Protein AF-A0A936UK04-F1 (afdb_monomer)

Sequence (200 aa):
MLVPEQINLYIAEHPEWQRKVLVRLRQLVHATCDNVQENWRNGVPSFDQDGMAVVSFATSKTSVSLCFPKGDQLKPGKLEFEPASGARCVRVAKFREKDKLPESAVKDLLKKALVCNSKANDEETKKKIHEPVELEAVLRKDPMAWANWESFSKETRVEYLEWVNDGRKVETRKHRIAKALELIREGITREEEPKRLRDA

Secondary structure (DSSP, 8-state):
--HHHHHHHHHHTS-HHHHHHHHHHHHHHHTT-TTPEEEEETTEEEEEETTEEEEEEEE-SS-EEEEETTGGGSPP-SS--EEETTEEEEEEEEE-TTS---HHHHHHHHHHHHHHHHHHHHHHHHHHHS--HHHHHHHTT-HHHHHHHHHS-HHHHHHHHHHHHT--SHHHHHHHHHHHHHHHHHT--TTTS-GGGS--

Mean predicted aligned error: 13.87 Å

Foldseek 3Di:
DDLVVVLVVVLVPDDPLSSVVSVVLVVLLCVQAVAWDWDADPNWIFIADPNHTLWTWDDDPFKIKIKGLQVVPFDDFPFDWDADDPRRRITIGIDGSPDDDPSVRSSVSSVSSVVVVVVVVVVVVVVLQDDPPVLVVVCVVPPLLVVLLVVDDPVQVSVLSNQLSVPPDPVSNVVSSVVSSVCSSVSHTPVNPPPVPPPD

Nearest PDB structures (foldseek):
  2oc6-assembly2_B  TM=7.546E-01  e=3.798E-03  Bacillus subtilis
  2kl4-assembly1_A  TM=7.181E-01  e=7.155E-03  Halalkalibacterium halodurans
  2i8d-assembly1_B  TM=5.001E-01  e=1.799E-01  Lacticaseibacillus casei
  4peo-assembly1_B  TM=3.116E-01  e=8.513E-01  Staphylococcus aureus subsp. aureus Mu50

Solvent-accessible surface area (backbone atoms only — not comparable to full-atom values): 11398 Å² total; per-residue (Å²): 132,56,54,72,57,53,47,50,50,60,40,66,76,44,59,70,66,56,28,57,50,52,54,49,50,51,52,50,48,62,76,68,37,95,70,60,41,76,39,78,52,97,94,29,50,28,35,25,44,95,90,39,70,47,40,30,47,48,77,56,100,70,34,44,30,45,35,23,63,65,29,70,78,50,76,89,60,92,51,74,61,44,71,37,92,96,34,84,44,23,22,31,33,74,41,43,87,89,54,79,80,59,61,70,40,52,48,50,49,51,54,50,39,49,53,52,50,51,52,49,49,51,49,48,50,45,55,64,70,51,73,59,64,68,52,54,59,53,31,70,73,34,71,61,23,32,54,37,54,73,67,49,52,73,66,61,53,49,52,54,50,51,60,35,57,67,37,91,44,74,68,54,24,54,53,40,42,56,52,48,48,54,36,31,47,72,64,54,51,83,85,72,53,61,75,83,67,77,84,113

Radius of gyration: 23.88 Å; Cα contacts (8 Å, |Δi|>4): 231; chains: 1; bounding box: 56×31×66 Å

Structure (mmCIF, N/CA/C/O backbone):
data_AF-A0A936UK04-F1
#
_entry.id   AF-A0A936UK04-F1
#
loop_
_atom_site.group_PDB
_atom_site.id
_atom_site.type_symbol
_atom_site.label_atom_id
_atom_site.label_alt_id
_atom_site.label_comp_id
_atom_site.label_asym_id
_atom_site.label_entity_id
_atom_site.label_seq_id
_atom_site.pdbx_PDB_ins_code
_atom_site.Cartn_x
_atom_site.Cartn_y
_atom_site.Cartn_z
_atom_site.occupancy
_atom_site.B_iso_or_equiv
_atom_site.auth_seq_id
_atom_site.auth_comp_id
_atom_site.auth_asym_id
_atom_site.auth_atom_id
_atom_site.pdbx_PDB_model_num
ATOM 1 N N . MET A 1 1 ? 13.760 -0.783 18.168 1.00 66.00 1 MET A N 1
ATOM 2 C CA . MET A 1 1 ? 12.374 -1.166 18.494 1.00 66.00 1 MET A CA 1
ATOM 3 C C . MET A 1 1 ? 11.788 -1.799 17.253 1.00 66.00 1 MET A C 1
ATOM 5 O O . MET A 1 1 ? 11.922 -1.209 16.186 1.00 66.00 1 MET A O 1
ATOM 9 N N . LEU A 1 2 ? 11.247 -3.008 17.359 1.00 87.38 2 LEU A N 1
ATOM 10 C CA . LEU A 1 2 ? 10.621 -3.666 16.216 1.00 87.38 2 LEU A CA 1
ATOM 11 C C . LEU A 1 2 ? 9.293 -2.966 15.897 1.00 87.38 2 LEU A C 1
ATOM 13 O O . LEU A 1 2 ? 8.600 -2.505 16.803 1.00 87.38 2 LEU A O 1
ATOM 17 N N . VAL A 1 3 ? 8.910 -2.901 14.620 1.00 90.12 3 VAL A N 1
ATOM 18 C CA . VAL A 1 3 ? 7.648 -2.253 14.216 1.00 90.12 3 VAL A CA 1
ATOM 19 C C . VAL A 1 3 ? 6.426 -2.834 14.950 1.00 90.12 3 VAL A C 1
ATOM 21 O O . VAL A 1 3 ? 5.624 -2.047 15.454 1.00 90.12 3 VAL A O 1
ATOM 24 N N . PRO A 1 4 ? 6.285 -4.165 15.119 1.00 88.81 4 PRO A N 1
ATOM 25 C CA . PRO A 1 4 ? 5.176 -4.727 15.886 1.00 88.81 4 PRO A CA 1
ATOM 26 C C . PRO A 1 4 ? 5.121 -4.239 17.341 1.00 88.81 4 PRO A C 1
ATOM 28 O O . PRO A 1 4 ? 4.027 -4.031 17.868 1.00 88.81 4 PRO A O 1
ATOM 31 N N . GLU A 1 5 ? 6.278 -4.027 17.983 1.00 90.25 5 GLU A N 1
ATOM 32 C CA . GLU A 1 5 ? 6.373 -3.477 19.344 1.00 90.25 5 GLU A CA 1
ATOM 33 C C . GLU A 1 5 ? 5.972 -2.002 19.373 1.00 90.25 5 GLU A C 1
ATOM 35 O O . GLU A 1 5 ? 5.233 -1.578 20.258 1.00 90.25 5 GLU A O 1
ATOM 40 N N . GLN A 1 6 ? 6.392 -1.231 18.370 1.00 93.06 6 GLN A N 1
ATOM 41 C CA . GLN A 1 6 ? 6.019 0.173 18.232 1.00 93.06 6 GLN A CA 1
ATOM 42 C C . GLN A 1 6 ? 4.506 0.345 18.033 1.00 93.06 6 GLN A C 1
ATOM 44 O O . GLN A 1 6 ? 3.894 1.226 18.634 1.00 93.06 6 GLN A O 1
ATOM 49 N N . ILE A 1 7 ? 3.875 -0.536 17.252 1.00 92.06 7 ILE A N 1
ATOM 50 C CA . ILE A 1 7 ? 2.414 -0.570 17.101 1.00 92.06 7 ILE A CA 1
ATOM 51 C C . ILE A 1 7 ? 1.742 -0.952 18.425 1.00 92.06 7 ILE A C 1
ATOM 53 O O . ILE A 1 7 ? 0.719 -0.367 18.773 1.00 92.06 7 ILE A O 1
ATOM 57 N N . ASN A 1 8 ? 2.301 -1.900 19.185 1.00 93.00 8 ASN A N 1
ATOM 58 C CA . ASN A 1 8 ? 1.764 -2.262 20.501 1.00 93.00 8 ASN A CA 1
ATOM 59 C C . ASN A 1 8 ? 1.792 -1.079 21.475 1.00 93.00 8 ASN A C 1
ATOM 61 O O . ASN A 1 8 ? 0.794 -0.839 22.150 1.00 93.00 8 ASN A O 1
ATOM 65 N N . LEU A 1 9 ? 2.898 -0.330 21.518 1.00 93.12 9 LEU A N 1
ATOM 66 C CA . LEU A 1 9 ? 3.017 0.876 22.341 1.00 93.12 9 LEU A CA 1
ATOM 67 C C . LEU A 1 9 ? 2.021 1.949 21.898 1.00 93.12 9 LEU A C 1
ATOM 69 O O . LEU A 1 9 ? 1.253 2.431 22.722 1.00 93.12 9 LEU A O 1
ATOM 73 N N . TYR A 1 10 ? 1.937 2.217 20.593 1.00 92.62 10 TYR A N 1
ATOM 74 C CA . TYR A 1 10 ? 0.959 3.153 20.036 1.00 92.62 10 TYR A CA 1
ATOM 75 C C . TYR A 1 10 ? -0.478 2.797 20.421 1.00 92.62 10 TYR A C 1
ATOM 77 O O . TYR A 1 10 ? -1.270 3.668 20.764 1.00 92.62 10 TYR A O 1
ATOM 85 N N . ILE A 1 11 ? -0.832 1.510 20.377 1.00 93.19 11 ILE A N 1
ATOM 86 C CA . ILE A 1 11 ? -2.137 1.044 20.845 1.00 93.19 11 ILE A CA 1
ATOM 87 C C . ILE A 1 11 ? -2.252 1.276 22.353 1.00 93.19 11 ILE A C 1
ATOM 89 O O . ILE A 1 11 ? -3.272 1.782 22.796 1.00 93.19 11 ILE A O 1
ATOM 93 N N . ALA A 1 12 ? -1.246 0.930 23.154 1.00 93.31 12 ALA A N 1
ATOM 94 C CA . ALA A 1 12 ? -1.304 1.046 24.610 1.00 93.31 12 ALA A CA 1
ATOM 95 C C . ALA A 1 12 ? -1.497 2.489 25.114 1.00 93.31 12 ALA A C 1
ATOM 97 O O . ALA A 1 12 ? -2.143 2.666 26.147 1.00 93.31 12 ALA A O 1
ATOM 98 N N . GLU A 1 13 ? -0.999 3.487 24.380 1.00 93.06 13 GLU A N 1
ATOM 99 C CA . GLU A 1 13 ? -1.086 4.916 24.718 1.00 93.06 13 GLU A CA 1
ATOM 100 C C . GLU A 1 13 ? -2.483 5.536 24.517 1.00 93.06 13 GLU A C 1
ATOM 102 O O . GLU A 1 13 ? -2.741 6.638 25.003 1.00 93.06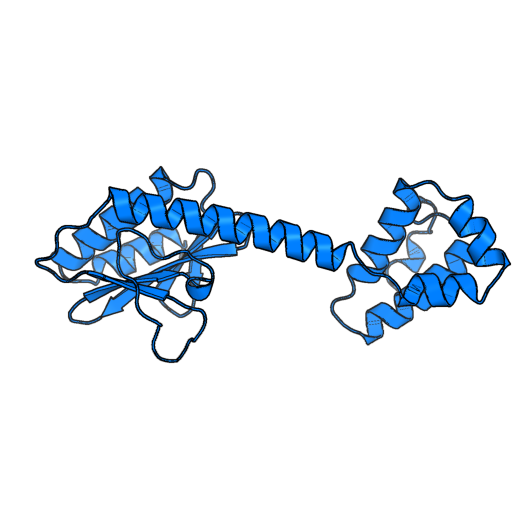 13 GLU A O 1
ATOM 107 N N . HIS A 1 14 ? -3.410 4.842 23.843 1.00 92.81 14 HIS A N 1
ATOM 108 C CA . HIS A 1 14 ? -4.752 5.369 23.561 1.00 92.81 14 HIS A CA 1
ATOM 109 C C . HIS A 1 14 ? -5.815 4.941 24.597 1.00 92.81 14 HIS A C 1
ATOM 111 O O . HIS A 1 14 ? -5.671 3.917 25.271 1.00 92.81 14 HIS A O 1
ATOM 117 N N . PRO A 1 15 ? -6.941 5.675 24.722 1.00 93.00 15 PRO A N 1
ATOM 118 C CA . PRO A 1 15 ? -8.076 5.289 25.565 1.00 93.00 15 PRO A CA 1
ATOM 119 C C . PRO A 1 15 ? -8.621 3.894 25.239 1.00 93.00 15 PRO A C 1
ATOM 121 O O . PRO A 1 15 ? -8.616 3.474 24.083 1.00 93.00 15 PRO A O 1
ATOM 124 N N . GLU A 1 16 ? -9.159 3.186 26.239 1.00 91.81 16 GLU A N 1
ATOM 125 C CA . GLU A 1 16 ? -9.601 1.784 26.119 1.00 91.81 16 GLU A CA 1
ATOM 126 C C . GLU A 1 16 ? -10.464 1.495 24.882 1.00 91.81 16 GLU A C 1
ATOM 128 O O . GLU A 1 16 ? -10.228 0.501 24.191 1.00 91.81 16 GLU A O 1
ATOM 133 N N . TRP A 1 17 ? -11.425 2.363 24.563 1.00 92.38 17 TRP A N 1
ATOM 134 C CA . TRP A 1 17 ? -12.283 2.173 23.396 1.00 92.38 17 TRP A CA 1
ATOM 135 C C . TRP A 1 17 ? -11.493 2.222 22.076 1.00 92.38 17 TRP A C 1
ATOM 137 O O . TRP A 1 17 ? -11.711 1.382 21.203 1.00 92.38 17 TRP A O 1
ATOM 147 N N . GLN A 1 18 ? -10.521 3.134 21.947 1.00 92.50 18 GLN A N 1
ATOM 148 C CA . GLN A 1 18 ? -9.654 3.231 20.768 1.00 92.50 18 GLN A CA 1
ATOM 149 C C . GLN A 1 18 ? -8.736 2.020 20.671 1.00 92.50 18 GLN A C 1
ATOM 151 O O . GLN A 1 18 ? -8.566 1.476 19.582 1.00 92.50 18 GLN A O 1
ATOM 156 N N . ARG A 1 19 ? -8.203 1.544 21.805 1.00 93.69 19 ARG A N 1
ATOM 157 C CA . ARG A 1 19 ? -7.373 0.330 21.848 1.00 93.69 19 ARG A CA 1
ATOM 158 C C . ARG A 1 19 ? -8.130 -0.870 21.309 1.00 93.69 19 ARG A C 1
ATOM 160 O O . ARG A 1 19 ? -7.624 -1.555 20.426 1.00 93.69 19 ARG A O 1
ATOM 167 N N . LYS A 1 20 ? -9.363 -1.089 21.781 1.00 92.38 20 LYS A N 1
ATOM 168 C CA . LYS A 1 20 ? -10.224 -2.187 21.311 1.00 92.38 20 LYS A CA 1
ATOM 169 C C . LYS A 1 20 ? -10.444 -2.120 19.798 1.00 92.38 20 LYS A C 1
ATOM 171 O O . LYS A 1 20 ? -10.305 -3.138 19.121 1.00 92.38 20 LYS A O 1
ATOM 176 N N . VAL A 1 21 ? -10.721 -0.930 19.259 1.00 92.75 21 VAL A N 1
ATOM 177 C CA . VAL A 1 21 ? -10.903 -0.734 17.812 1.00 92.75 21 VAL A CA 1
ATOM 178 C C . VAL A 1 21 ? -9.599 -0.980 17.046 1.00 92.75 21 VAL A C 1
ATOM 180 O O . VAL A 1 21 ? -9.611 -1.742 16.086 1.00 92.75 21 VAL A O 1
ATOM 183 N N . LEU A 1 22 ? -8.468 -0.411 17.472 1.00 93.19 22 LEU A N 1
ATOM 184 C CA . LEU A 1 22 ? -7.169 -0.576 16.803 1.00 93.19 22 LEU A CA 1
ATOM 185 C C . LEU A 1 22 ? -6.693 -2.032 16.790 1.00 93.19 22 LEU A C 1
ATOM 187 O O . LEU A 1 22 ? -6.250 -2.521 15.751 1.00 93.19 22 LEU A O 1
ATOM 191 N N . VAL A 1 23 ? -6.824 -2.744 17.915 1.00 94.00 23 VAL A N 1
ATOM 192 C CA . VAL A 1 23 ? -6.519 -4.181 17.996 1.00 94.00 23 VAL A CA 1
ATOM 193 C C . VAL A 1 23 ? -7.394 -4.951 17.016 1.00 94.00 23 VAL A C 1
ATOM 195 O O . VAL A 1 23 ? -6.892 -5.795 16.271 1.00 94.00 23 VAL A O 1
ATOM 198 N N . ARG A 1 24 ? -8.694 -4.638 16.964 1.00 92.88 24 ARG A N 1
ATOM 199 C CA . ARG A 1 24 ? -9.611 -5.329 16.062 1.00 92.88 24 ARG A CA 1
ATOM 200 C C . ARG A 1 24 ? -9.308 -5.042 14.595 1.00 92.88 24 ARG A C 1
ATOM 202 O O . ARG A 1 24 ? -9.311 -5.963 13.787 1.00 92.88 24 ARG A O 1
ATOM 209 N N . LEU A 1 25 ? -8.988 -3.797 14.256 1.00 92.19 25 LEU A N 1
ATOM 210 C CA . LEU A 1 25 ? -8.564 -3.404 12.914 1.00 92.19 25 LEU A CA 1
ATOM 211 C C . LEU A 1 25 ? -7.282 -4.125 12.496 1.00 92.19 25 LEU A C 1
ATOM 213 O O . LEU A 1 25 ? -7.231 -4.674 11.400 1.00 92.19 25 LEU A O 1
ATOM 217 N N . ARG A 1 26 ? -6.283 -4.199 13.381 1.00 93.69 26 ARG A N 1
ATOM 218 C CA . ARG A 1 26 ? -5.043 -4.945 13.131 1.00 93.69 26 ARG A CA 1
ATOM 219 C C . ARG A 1 26 ? -5.3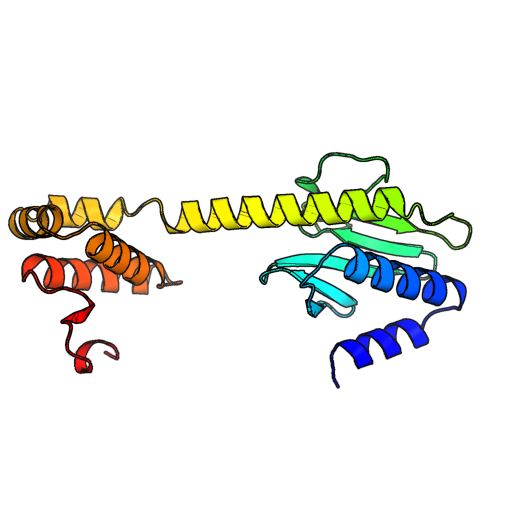26 -6.420 12.848 1.00 93.69 26 ARG A C 1
ATOM 221 O O . ARG A 1 26 ? -4.849 -6.948 11.850 1.00 93.69 26 ARG A O 1
ATOM 228 N N . GLN A 1 27 ? -6.160 -7.067 13.665 1.00 92.56 27 GLN A N 1
ATOM 229 C CA . GLN A 1 27 ? -6.592 -8.450 13.425 1.00 92.56 27 GLN A CA 1
ATOM 230 C C . GLN A 1 27 ? -7.308 -8.610 12.079 1.00 92.56 27 GLN A C 1
ATOM 232 O O . GLN A 1 27 ? -7.070 -9.584 11.375 1.00 92.56 27 GLN A O 1
ATOM 237 N N . LEU A 1 28 ? -8.175 -7.664 11.704 1.00 92.44 28 LEU A N 1
ATOM 238 C CA . LEU A 1 28 ? -8.878 -7.698 10.421 1.00 92.44 28 LEU A CA 1
ATOM 239 C C . LEU A 1 28 ? -7.924 -7.578 9.232 1.00 92.44 28 LEU A C 1
ATOM 241 O O . LEU A 1 28 ? -8.147 -8.261 8.234 1.00 92.44 28 LEU A O 1
ATOM 245 N N . VAL A 1 29 ? -6.880 -6.752 9.338 1.00 92.19 29 VAL A N 1
ATOM 246 C CA . VAL A 1 29 ? -5.849 -6.620 8.300 1.00 92.19 29 VAL A CA 1
ATOM 247 C C . VAL A 1 29 ? -5.109 -7.943 8.116 1.00 92.19 29 VAL A C 1
ATOM 249 O O . VAL A 1 29 ? -5.129 -8.485 7.015 1.00 92.19 29 VAL A O 1
ATOM 252 N N . HIS A 1 30 ? -4.569 -8.522 9.192 1.00 91.00 30 HIS A N 1
ATOM 253 C CA . HIS A 1 30 ? -3.886 -9.825 9.144 1.00 91.00 30 HIS A CA 1
ATOM 254 C C . HIS A 1 30 ? -4.795 -10.974 8.692 1.00 91.00 30 HIS A C 1
ATOM 256 O O . HIS A 1 30 ? -4.348 -11.889 8.018 1.00 91.00 30 HIS A O 1
ATOM 262 N N . ALA A 1 31 ? -6.090 -10.927 9.015 1.00 90.44 31 ALA A N 1
ATOM 263 C CA . ALA A 1 31 ? -7.052 -11.943 8.583 1.00 90.44 31 ALA A CA 1
ATOM 264 C C . ALA A 1 31 ? -7.524 -11.781 7.125 1.00 90.44 31 ALA A C 1
ATOM 266 O O . ALA A 1 31 ? -8.262 -12.633 6.631 1.00 90.44 31 ALA A O 1
ATOM 267 N N . THR A 1 32 ? -7.206 -10.662 6.471 1.00 89.19 32 THR A N 1
ATOM 268 C CA . THR A 1 32 ? -7.650 -10.366 5.096 1.00 89.19 32 THR A CA 1
ATOM 269 C C . THR A 1 32 ? -6.494 -10.356 4.103 1.00 89.19 32 THR A C 1
ATOM 271 O O . THR A 1 32 ? -6.722 -10.620 2.925 1.00 89.19 32 THR A O 1
ATOM 274 N N . CYS A 1 33 ? -5.289 -10.039 4.569 1.00 85.69 33 CYS A N 1
ATOM 275 C CA . CYS A 1 33 ? -4.086 -9.906 3.764 1.00 85.69 33 CYS A CA 1
ATOM 276 C C . CYS A 1 33 ? -3.081 -10.990 4.184 1.00 85.69 33 CYS A C 1
ATOM 278 O O . CYS A 1 33 ? -2.507 -10.897 5.267 1.00 85.69 33 CYS A O 1
ATOM 280 N N . ASP A 1 34 ? -2.854 -11.998 3.337 1.00 79.69 34 ASP A N 1
ATOM 281 C CA . ASP A 1 34 ? -2.044 -13.179 3.686 1.00 79.69 34 ASP A CA 1
ATOM 282 C C . ASP A 1 34 ? -0.547 -12.880 3.901 1.00 79.69 34 ASP A C 1
ATOM 284 O O . ASP A 1 34 ? 0.125 -13.598 4.636 1.00 79.69 34 ASP A O 1
ATOM 288 N N . ASN A 1 35 ? -0.011 -11.821 3.282 1.00 83.25 35 ASN A N 1
ATOM 289 C CA . ASN A 1 35 ? 1.414 -11.463 3.352 1.00 83.25 35 ASN A CA 1
ATOM 290 C C . ASN A 1 35 ? 1.626 -9.983 3.703 1.00 83.25 35 ASN A C 1
ATOM 292 O O . ASN A 1 35 ? 2.419 -9.271 3.083 1.00 83.25 35 ASN A O 1
ATOM 296 N N . VAL A 1 36 ? 0.843 -9.486 4.659 1.00 89.62 36 VAL A N 1
ATOM 297 C CA . VAL A 1 36 ? 0.928 -8.090 5.083 1.00 89.62 36 VAL A CA 1
ATOM 298 C C . VAL A 1 36 ? 2.132 -7.852 5.988 1.00 89.62 36 VAL A C 1
ATOM 300 O O . VAL A 1 36 ? 2.349 -8.540 6.983 1.00 89.62 36 VAL A O 1
ATOM 303 N N . GLN A 1 37 ? 2.905 -6.828 5.654 1.00 89.69 37 GLN A N 1
ATOM 304 C CA . GLN A 1 37 ? 4.023 -6.346 6.444 1.00 89.69 37 GLN A CA 1
ATOM 305 C C . GLN A 1 37 ? 3.589 -5.136 7.260 1.00 89.69 37 GLN A C 1
ATOM 307 O O . GLN A 1 37 ? 3.055 -4.155 6.738 1.00 89.69 37 GLN A O 1
ATOM 312 N N . GLU A 1 38 ? 3.838 -5.197 8.561 1.00 92.81 38 GLU A N 1
ATOM 313 C CA . GLU A 1 38 ? 3.627 -4.061 9.445 1.00 92.81 38 GLU A CA 1
ATOM 314 C C . GLU A 1 38 ? 4.777 -3.070 9.291 1.00 92.81 38 GLU A C 1
ATOM 316 O O . GLU A 1 38 ? 5.951 -3.431 9.367 1.00 92.81 38 GLU A O 1
ATOM 321 N N . ASN A 1 39 ? 4.432 -1.806 9.092 1.00 92.81 39 ASN A N 1
ATOM 322 C CA . ASN A 1 39 ? 5.364 -0.716 8.871 1.00 92.81 39 ASN A CA 1
ATOM 323 C C . ASN A 1 39 ? 4.979 0.504 9.725 1.00 92.81 39 ASN A C 1
ATOM 325 O O . ASN A 1 39 ? 3.892 0.585 10.302 1.00 92.81 39 ASN A O 1
ATOM 329 N N . TRP A 1 40 ? 5.877 1.478 9.800 1.00 90.81 40 TRP A N 1
ATOM 330 C CA . TRP A 1 40 ? 5.656 2.734 10.498 1.00 90.81 40 TRP A CA 1
ATOM 331 C C . TRP A 1 40 ? 5.929 3.901 9.557 1.00 90.81 40 TRP A C 1
ATOM 333 O O . TRP A 1 40 ? 7.050 4.082 9.086 1.00 90.81 40 TRP A O 1
ATOM 343 N N . ARG A 1 41 ? 4.906 4.707 9.261 1.00 84.62 41 ARG A N 1
ATOM 344 C CA . ARG A 1 41 ? 5.031 5.843 8.337 1.00 84.62 41 ARG A CA 1
ATOM 345 C C . ARG A 1 41 ? 4.357 7.069 8.923 1.00 84.62 41 ARG A C 1
ATOM 347 O O . ARG A 1 41 ? 3.245 6.983 9.425 1.00 84.62 41 ARG A O 1
ATOM 354 N N . ASN A 1 42 ? 5.025 8.219 8.832 1.00 83.19 42 ASN A N 1
ATOM 355 C CA . ASN A 1 42 ? 4.482 9.517 9.252 1.00 83.19 42 ASN A CA 1
ATOM 356 C C . ASN A 1 42 ? 3.917 9.522 10.686 1.00 83.19 42 ASN A C 1
ATOM 358 O O . ASN A 1 42 ? 2.892 10.144 10.953 1.00 83.19 42 ASN A O 1
ATOM 362 N N . GLY A 1 43 ? 4.575 8.807 11.604 1.00 85.44 43 GLY A N 1
ATOM 363 C CA . GLY A 1 43 ? 4.172 8.758 13.012 1.00 85.44 43 GLY A CA 1
ATOM 364 C C . GLY A 1 43 ? 2.992 7.834 13.314 1.00 85.44 43 GLY A C 1
ATOM 365 O O . GLY A 1 43 ? 2.467 7.898 14.422 1.00 85.44 43 GLY A O 1
ATOM 366 N N . VAL A 1 44 ? 2.571 6.993 12.365 1.00 90.31 44 VAL A N 1
ATOM 367 C CA . VAL A 1 44 ? 1.444 6.083 12.561 1.00 90.31 44 VAL A CA 1
ATOM 368 C C . VAL A 1 44 ? 1.687 4.670 12.003 1.00 90.31 44 VAL A C 1
ATOM 370 O O . VAL A 1 44 ? 2.520 4.497 11.102 1.00 90.31 44 VAL A O 1
ATOM 373 N N . PRO 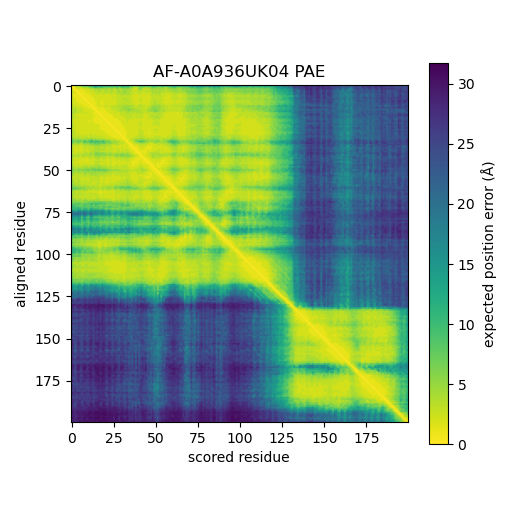A 1 45 ? 0.950 3.648 12.491 1.00 93.44 45 PRO A N 1
ATOM 374 C CA . PRO A 1 45 ? 0.978 2.305 11.917 1.00 93.44 45 PRO A CA 1
ATOM 375 C C . PRO A 1 45 ? 0.551 2.296 10.443 1.00 93.44 45 PRO A C 1
ATOM 377 O O . PRO A 1 45 ? -0.502 2.830 10.085 1.00 93.44 45 PRO A O 1
ATOM 380 N N . SER A 1 46 ? 1.338 1.635 9.598 1.00 92.81 46 SER A N 1
ATOM 381 C CA . SER A 1 46 ? 1.037 1.374 8.188 1.00 92.81 46 SER A CA 1
ATOM 382 C C . SER A 1 46 ? 1.147 -0.117 7.904 1.00 92.81 46 SER A C 1
ATOM 384 O O . SER A 1 46 ? 1.939 -0.813 8.526 1.00 92.81 46 SER A O 1
ATOM 386 N N . PHE A 1 47 ? 0.357 -0.608 6.962 1.00 93.31 47 PHE A N 1
ATOM 387 C CA . PHE A 1 47 ? 0.338 -2.005 6.561 1.00 93.31 47 PHE A CA 1
ATOM 388 C C . PHE A 1 47 ? 0.560 -2.078 5.063 1.00 93.31 47 PHE A C 1
ATOM 390 O O . PHE A 1 47 ? -0.230 -1.540 4.278 1.00 93.31 47 PHE A O 1
ATOM 397 N N . ASP A 1 48 ? 1.644 -2.737 4.688 1.00 89.50 48 ASP A N 1
ATOM 398 C CA . ASP A 1 48 ? 2.118 -2.806 3.321 1.00 89.50 48 ASP A CA 1
ATOM 399 C C . ASP A 1 48 ? 1.952 -4.240 2.806 1.00 89.50 48 ASP A C 1
ATOM 401 O O . ASP A 1 48 ? 2.136 -5.201 3.546 1.00 89.50 48 ASP A O 1
ATOM 405 N N . GLN A 1 49 ? 1.613 -4.402 1.533 1.00 85.62 49 GLN A N 1
ATOM 406 C CA . GLN A 1 49 ? 1.644 -5.694 0.856 1.00 85.62 49 GLN A CA 1
ATOM 407 C C . GLN A 1 49 ? 2.356 -5.512 -0.479 1.00 85.62 49 GLN A C 1
ATOM 409 O O . GLN A 1 49 ? 2.082 -4.545 -1.194 1.00 85.62 49 GLN A O 1
ATOM 414 N N . ASP A 1 50 ? 3.311 -6.394 -0.778 1.00 81.12 50 ASP A N 1
ATOM 415 C CA . ASP A 1 50 ? 4.118 -6.338 -2.004 1.00 81.12 50 ASP A CA 1
ATOM 416 C C . ASP A 1 50 ? 4.814 -4.970 -2.196 1.00 81.12 50 ASP A C 1
ATOM 418 O O . ASP A 1 50 ? 4.890 -4.419 -3.293 1.00 81.12 50 ASP A O 1
ATOM 422 N N . GLY A 1 51 ? 5.274 -4.365 -1.092 1.00 79.69 51 GLY A N 1
ATOM 423 C CA . GLY A 1 51 ? 5.933 -3.052 -1.078 1.00 79.69 51 GLY A CA 1
ATOM 424 C C . GLY A 1 51 ? 4.996 -1.841 -1.219 1.00 79.69 51 GLY A C 1
ATOM 425 O O . GLY A 1 51 ? 5.458 -0.699 -1.148 1.00 79.69 51 GLY A O 1
ATOM 426 N N . MET A 1 52 ? 3.684 -2.052 -1.373 1.00 82.69 52 MET A N 1
ATOM 427 C CA . MET A 1 52 ? 2.685 -0.985 -1.469 1.00 82.69 52 MET A CA 1
ATOM 428 C C . MET A 1 52 ? 1.878 -0.831 -0.181 1.00 82.69 52 MET A C 1
ATOM 430 O O . MET A 1 52 ? 1.348 -1.80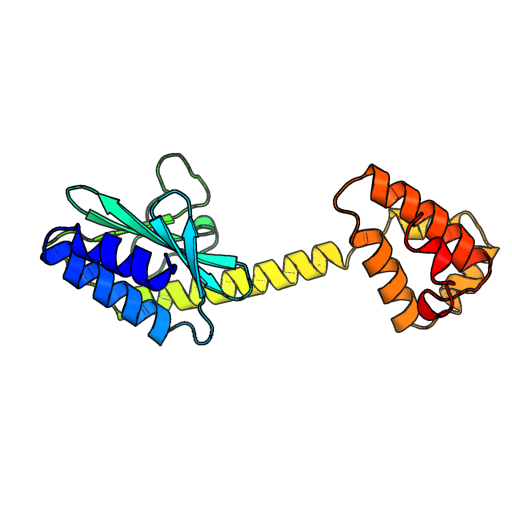2 0.349 1.00 82.69 52 MET A O 1
ATOM 434 N N . ALA A 1 53 ? 1.702 0.410 0.281 1.00 86.69 53 ALA A N 1
ATOM 435 C CA . ALA A 1 53 ? 0.852 0.703 1.432 1.00 86.69 53 ALA A CA 1
ATOM 436 C C . ALA A 1 53 ? -0.625 0.417 1.103 1.00 86.69 53 ALA A C 1
ATOM 438 O O . ALA A 1 53 ? -1.208 1.024 0.198 1.00 86.69 53 ALA A O 1
ATOM 439 N N . VAL A 1 54 ? -1.223 -0.517 1.841 1.00 89.81 54 VAL A N 1
ATOM 440 C CA . VAL A 1 54 ? -2.627 -0.928 1.700 1.00 89.81 54 VAL A CA 1
ATOM 441 C C . VAL A 1 54 ? -3.511 -0.044 2.567 1.00 89.81 54 VAL A C 1
ATOM 443 O O . VAL A 1 54 ? -4.505 0.507 2.094 1.00 89.81 54 VAL A O 1
ATOM 446 N N . VAL A 1 55 ? -3.135 0.109 3.837 1.00 91.75 55 VAL A N 1
ATOM 447 C CA . VAL A 1 55 ? -3.894 0.882 4.819 1.00 91.75 55 VAL A CA 1
ATOM 448 C C . VAL A 1 55 ? -2.969 1.432 5.900 1.00 91.75 55 VAL A C 1
ATOM 450 O O . VAL A 1 55 ? -1.984 0.799 6.271 1.00 91.75 55 VAL A O 1
ATOM 453 N N . SER A 1 56 ? -3.299 2.601 6.435 1.00 92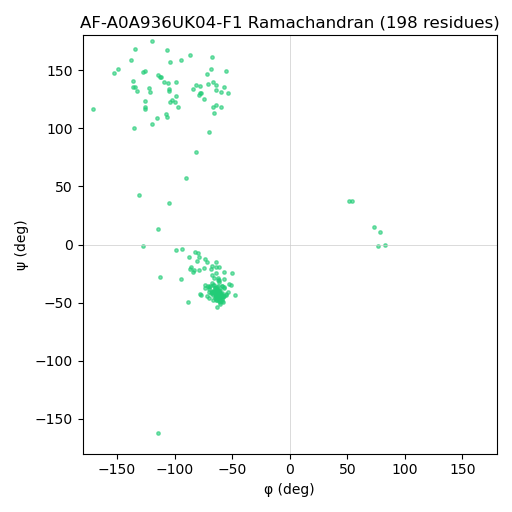.31 56 SER A N 1
ATOM 454 C CA . SER A 1 56 ? -2.642 3.173 7.612 1.00 92.31 56 SER A CA 1
ATOM 455 C C . SER A 1 56 ? -3.684 3.543 8.657 1.00 92.31 56 SER A C 1
ATOM 457 O O . SER A 1 56 ? -4.818 3.889 8.320 1.00 92.31 56 SER A O 1
ATOM 459 N N . PHE A 1 57 ? -3.325 3.456 9.932 1.00 93.38 57 PHE A N 1
ATOM 460 C CA . PHE A 1 57 ? -4.222 3.812 11.030 1.00 93.38 57 PHE A CA 1
ATOM 461 C C . PHE A 1 57 ? -3.883 5.212 11.507 1.00 93.38 57 PHE A C 1
ATOM 463 O O . PHE A 1 57 ? -2.720 5.553 11.609 1.00 93.38 57 PHE A O 1
ATOM 470 N N . ALA A 1 58 ? -4.874 6.033 11.818 1.00 91.31 58 ALA A N 1
ATOM 471 C CA . ALA A 1 58 ? -4.648 7.318 12.464 1.00 91.31 58 ALA A CA 1
ATOM 472 C C . ALA A 1 58 ? -5.674 7.501 13.575 1.00 91.31 58 ALA A C 1
ATOM 474 O O . ALA A 1 58 ? -6.838 7.151 13.411 1.00 91.31 58 ALA A O 1
ATOM 475 N N . THR A 1 59 ? -5.271 8.063 14.706 1.00 91.19 59 THR A N 1
ATOM 476 C CA . THR A 1 59 ? -6.190 8.388 15.797 1.00 91.19 59 THR A CA 1
ATOM 477 C C . THR A 1 59 ? -6.275 9.891 15.988 1.00 91.19 59 THR A C 1
ATOM 479 O O . THR A 1 59 ? -5.323 10.637 15.772 1.00 91.19 59 THR A O 1
ATOM 482 N N . SER A 1 60 ? -7.460 10.345 16.372 1.00 87.81 60 SER A N 1
ATOM 483 C CA . SER A 1 60 ? -7.706 11.680 16.896 1.00 87.81 60 SER A CA 1
ATOM 484 C C . SER A 1 60 ? -8.265 11.552 18.312 1.00 87.81 60 SER A C 1
ATOM 486 O O . SER A 1 60 ? -8.587 10.453 18.768 1.00 87.81 60 SER A O 1
ATOM 488 N N . LYS A 1 61 ? -8.458 12.675 19.010 1.00 86.06 61 LYS A N 1
ATOM 489 C CA . LYS A 1 61 ? -9.068 12.675 20.351 1.00 86.06 61 LYS A CA 1
ATOM 490 C C . LYS A 1 61 ? -10.468 12.041 20.383 1.00 86.06 61 LYS A C 1
ATOM 492 O O . LYS A 1 61 ? -10.904 11.600 21.438 1.00 86.06 61 LYS A O 1
ATOM 497 N N . THR A 1 62 ? -11.175 12.006 19.251 1.00 89.06 62 THR A N 1
ATOM 498 C CA . THR A 1 62 ? -12.583 11.579 19.175 1.00 89.06 62 THR A CA 1
ATOM 499 C C . THR A 1 62 ? -12.853 10.499 18.127 1.00 89.06 62 THR A C 1
ATOM 501 O O . THR A 1 62 ? -13.992 10.050 18.001 1.00 89.06 62 THR A O 1
ATOM 504 N N . SER A 1 63 ? -11.841 10.057 17.372 1.00 89.50 63 SER A N 1
ATOM 505 C CA . SER A 1 63 ? -12.028 9.084 16.293 1.00 89.50 63 SER A CA 1
ATOM 506 C C . SER A 1 63 ? -10.816 8.187 16.064 1.00 89.50 63 SER A C 1
ATOM 508 O O . SER A 1 63 ? -9.674 8.612 16.223 1.00 89.50 63 SER A O 1
ATOM 510 N N . VAL A 1 64 ? -11.072 6.972 15.590 1.00 92.00 64 VAL A N 1
ATOM 511 C CA . VAL A 1 64 ? -10.083 6.096 14.954 1.00 92.00 64 VAL A CA 1
ATOM 512 C C . VAL A 1 64 ? -10.344 6.109 13.454 1.00 92.00 64 VAL A C 1
ATOM 514 O O . VAL A 1 64 ? -11.480 5.961 13.019 1.00 92.00 64 VAL A O 1
ATOM 517 N N . SER A 1 65 ? -9.305 6.301 12.661 1.00 90.81 65 SER A N 1
ATOM 518 C CA . SER A 1 65 ? -9.378 6.524 11.224 1.00 90.81 65 SER A CA 1
ATOM 519 C C . SER A 1 65 ? -8.581 5.456 10.478 1.00 90.81 65 SER A C 1
ATOM 521 O O . SER A 1 65 ? -7.420 5.209 10.799 1.00 90.81 65 SER A O 1
ATOM 523 N N . LEU A 1 66 ? -9.187 4.852 9.459 1.00 90.94 66 LEU A N 1
ATOM 524 C CA . LEU A 1 66 ? -8.505 4.034 8.459 1.00 90.94 66 LEU A CA 1
ATOM 525 C C . LEU A 1 66 ? -8.216 4.883 7.232 1.00 90.94 66 LEU A C 1
ATOM 527 O O . LEU A 1 66 ? -9.146 5.350 6.578 1.00 90.94 66 LEU A O 1
ATOM 531 N N . CYS A 1 67 ? -6.944 5.052 6.909 1.00 89.75 67 CYS A N 1
ATOM 532 C CA . CYS A 1 67 ? -6.480 5.824 5.769 1.00 89.75 67 CYS A CA 1
ATOM 533 C C . CYS A 1 67 ? -6.070 4.882 4.635 1.00 89.75 67 CYS A C 1
ATOM 535 O O . CYS A 1 67 ? -5.197 4.035 4.812 1.00 89.75 67 CYS A O 1
ATOM 537 N N . PHE A 1 68 ? -6.660 5.069 3.459 1.00 89.88 68 PHE A N 1
ATOM 538 C CA . PHE A 1 68 ? -6.334 4.346 2.234 1.00 89.88 68 PHE A CA 1
ATOM 539 C C . PHE A 1 68 ? -5.569 5.285 1.295 1.00 89.88 68 PHE A C 1
ATOM 541 O O . PHE A 1 68 ? -6.182 6.219 0.767 1.00 89.88 68 PHE A O 1
ATOM 548 N N . PRO A 1 69 ? -4.256 5.076 1.073 1.00 84.75 69 PRO A N 1
ATOM 549 C CA . PRO A 1 69 ? -3.425 5.986 0.281 1.00 84.75 69 PRO A CA 1
ATOM 550 C C . PRO A 1 69 ? -3.920 6.221 -1.152 1.00 84.75 69 PRO A C 1
ATOM 552 O O . PRO A 1 69 ? -3.843 7.341 -1.648 1.00 84.75 69 PRO A O 1
ATOM 555 N N . LYS A 1 70 ? -4.460 5.175 -1.790 1.00 81.75 70 LYS A N 1
ATOM 556 C CA . LYS A 1 70 ? -5.092 5.211 -3.123 1.00 81.75 70 LYS A CA 1
ATOM 557 C C . LYS A 1 70 ? -6.616 5.142 -3.034 1.00 81.75 70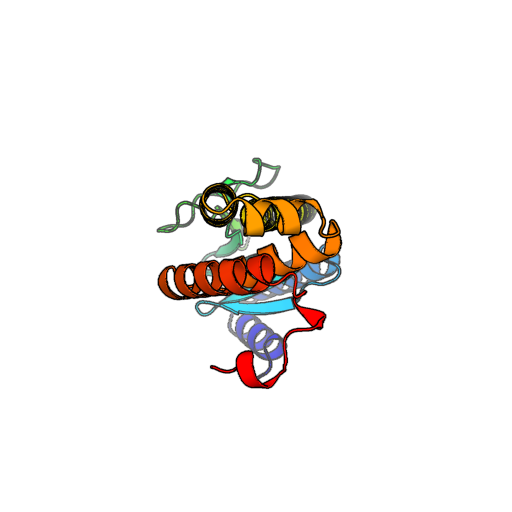 LYS A C 1
ATOM 559 O O . LYS A 1 70 ? -7.282 4.473 -3.820 1.00 81.75 70 LYS A O 1
ATOM 564 N N . GLY A 1 71 ? -7.172 5.770 -2.005 1.00 78.75 71 GLY A N 1
ATOM 565 C CA . GLY A 1 71 ? -8.594 5.717 -1.710 1.00 78.75 71 GLY A CA 1
ATOM 566 C C . GLY A 1 71 ? -9.473 6.304 -2.817 1.00 78.75 71 GLY A C 1
ATOM 567 O O . GLY A 1 71 ? -10.607 5.870 -2.981 1.00 78.75 71 GLY A O 1
ATOM 568 N N . ASP A 1 72 ? -8.973 7.272 -3.588 1.00 79.94 72 ASP A N 1
ATOM 569 C CA . ASP A 1 72 ? -9.683 7.864 -4.728 1.00 79.94 72 ASP A CA 1
ATOM 570 C C . ASP A 1 72 ? -9.959 6.865 -5.863 1.00 79.94 72 ASP A C 1
ATOM 572 O O . ASP A 1 72 ? -10.924 7.035 -6.605 1.00 79.94 72 ASP A O 1
ATOM 576 N N . GLN A 1 73 ? -9.151 5.807 -5.955 1.00 80.88 73 GLN A N 1
ATOM 577 C CA . GLN A 1 73 ? -9.307 4.722 -6.924 1.00 80.88 73 GLN A CA 1
ATOM 578 C C . GLN A 1 73 ? -10.233 3.608 -6.410 1.00 80.88 73 GLN A C 1
ATOM 580 O O . GLN A 1 73 ? -10.638 2.721 -7.169 1.00 80.88 73 GLN A O 1
ATOM 585 N N . LEU A 1 74 ? -10.594 3.636 -5.122 1.00 79.25 74 LEU A N 1
ATOM 586 C CA . LEU A 1 74 ? -11.515 2.670 -4.539 1.00 79.25 74 LEU A CA 1
ATOM 587 C C . LEU A 1 74 ? -12.948 3.034 -4.906 1.00 79.25 74 LEU A C 1
ATOM 589 O O . LEU A 1 74 ? -13.418 4.149 -4.686 1.00 79.25 74 LEU A O 1
ATOM 593 N N . LYS A 1 75 ? -13.682 2.050 -5.429 1.00 71.06 75 LYS A N 1
ATOM 594 C CA . LYS A 1 75 ? -15.118 2.212 -5.654 1.00 71.06 75 LYS A CA 1
ATOM 595 C C . LYS A 1 75 ? -15.830 2.397 -4.309 1.00 71.06 75 LYS A C 1
ATOM 597 O O . LYS A 1 75 ? -15.530 1.632 -3.382 1.00 71.06 75 LYS A O 1
ATOM 602 N N . PRO A 1 76 ? -16.791 3.335 -4.210 1.00 63.66 76 PRO A N 1
ATOM 603 C CA . PRO A 1 76 ? -17.587 3.504 -3.002 1.00 63.66 76 PRO A CA 1
ATOM 604 C C . PRO A 1 76 ? -18.228 2.166 -2.619 1.00 63.66 76 PRO A C 1
ATOM 606 O O . PRO A 1 76 ? -18.745 1.431 -3.465 1.00 63.66 76 PRO A O 1
ATOM 609 N N . GLY A 1 77 ? -18.076 1.801 -1.349 1.00 66.50 77 GLY A N 1
ATOM 610 C CA . GLY A 1 77 ? -18.558 0.546 -0.785 1.00 66.50 77 GLY A CA 1
ATOM 611 C C . GLY A 1 77 ? -19.646 0.783 0.253 1.00 66.50 77 GLY A C 1
ATOM 612 O O . GLY A 1 77 ? -20.222 1.860 0.340 1.00 66.50 77 GLY A O 1
ATOM 613 N N . LYS A 1 78 ? -19.899 -0.234 1.080 1.00 69.44 78 LYS A N 1
ATOM 614 C CA . LYS A 1 78 ? -20.830 -0.133 2.218 1.00 69.44 78 LYS A CA 1
ATOM 615 C C . LYS A 1 78 ? -20.290 0.713 3.375 1.00 69.44 78 LYS A C 1
ATOM 617 O O . LYS A 1 78 ? -21.048 1.053 4.273 1.00 69.44 78 LYS A O 1
ATOM 622 N N . LEU A 1 79 ? -18.986 0.987 3.380 1.00 75.44 79 LEU A N 1
ATOM 623 C CA . LEU A 1 79 ? -18.349 1.875 4.340 1.00 75.44 79 LEU A CA 1
ATOM 624 C C . LEU A 1 79 ? -18.063 3.203 3.649 1.00 75.44 79 LEU A C 1
ATOM 626 O O . LEU A 1 79 ? -17.374 3.231 2.627 1.00 75.44 79 LEU A O 1
ATOM 630 N N . GLU A 1 80 ? -18.596 4.278 4.218 1.00 73.88 80 GLU A N 1
ATOM 631 C CA . GLU A 1 80 ? -18.329 5.628 3.747 1.00 73.88 80 GLU A CA 1
ATOM 632 C C . GLU A 1 80 ? -16.895 6.032 4.086 1.00 73.88 80 GLU A C 1
ATOM 634 O O . GLU A 1 80 ? -16.381 5.761 5.175 1.00 73.88 80 GLU A O 1
ATOM 639 N N . PHE A 1 81 ? -16.242 6.678 3.130 1.00 80.25 81 PHE A N 1
ATOM 640 C CA . PHE A 1 81 ? -14.908 7.218 3.302 1.00 80.25 81 PHE A CA 1
ATOM 641 C C . PHE A 1 81 ? -14.849 8.621 2.701 1.00 80.25 81 PHE A C 1
ATOM 643 O O . PHE A 1 81 ? -15.345 8.876 1.605 1.00 80.25 81 PHE A O 1
ATOM 650 N N . GLU A 1 82 ? -14.241 9.543 3.433 1.00 81.38 82 GLU A N 1
ATOM 651 C CA . GLU A 1 82 ? -14.117 10.951 3.053 1.00 81.38 82 GLU A CA 1
ATOM 652 C C . GLU A 1 82 ? -12.690 11.256 2.565 1.00 81.38 82 GLU A C 1
ATOM 654 O O . GLU A 1 82 ? -11.754 10.524 2.896 1.00 81.38 82 GLU A O 1
ATOM 659 N N . PRO A 1 83 ? -12.473 12.307 1.757 1.00 79.81 83 PRO A N 1
ATOM 660 C CA . PRO A 1 83 ? -11.128 12.767 1.424 1.00 79.81 83 PRO A CA 1
ATOM 661 C C . PRO A 1 83 ? -10.336 13.112 2.688 1.00 79.81 83 PRO A C 1
ATOM 663 O O . PRO A 1 83 ? -10.846 13.798 3.573 1.00 79.81 83 PRO A O 1
ATOM 666 N N . ALA A 1 84 ? -9.077 12.680 2.771 1.00 79.56 84 ALA A N 1
ATOM 667 C CA . ALA A 1 84 ? -8.209 13.131 3.852 1.00 79.56 84 ALA A CA 1
ATOM 668 C C . ALA A 1 84 ? -7.917 14.632 3.709 1.00 79.56 84 ALA A C 1
ATOM 670 O O . ALA A 1 84 ? -7.640 15.127 2.612 1.00 79.56 84 ALA A O 1
ATOM 671 N N . SER A 1 85 ? -7.910 15.351 4.832 1.00 72.56 85 SER A N 1
ATOM 672 C CA . SER A 1 85 ? -7.518 16.762 4.857 1.00 72.56 85 SER A CA 1
ATOM 673 C C . SER A 1 85 ? -6.080 16.917 4.355 1.00 72.56 85 SER A C 1
ATOM 675 O O . SER A 1 85 ? -5.156 16.359 4.941 1.00 72.56 85 SER A O 1
ATOM 677 N N . GLY A 1 86 ? -5.891 17.658 3.261 1.00 65.25 86 GLY A N 1
ATOM 678 C CA . GLY A 1 86 ? -4.573 17.916 2.670 1.00 65.25 86 GLY A CA 1
ATOM 679 C C . GLY A 1 86 ? -4.024 16.818 1.748 1.00 65.25 86 GLY A C 1
ATOM 680 O O . GLY A 1 86 ? -2.949 17.007 1.187 1.00 65.25 86 GLY A O 1
ATOM 681 N N . ALA A 1 87 ? -4.740 15.707 1.529 1.00 70.31 87 ALA A N 1
ATOM 682 C CA . ALA A 1 87 ? -4.294 14.649 0.620 1.00 70.31 87 ALA A CA 1
ATOM 683 C C . ALA A 1 87 ? -5.433 14.159 -0.288 1.00 70.31 87 ALA A C 1
ATOM 685 O O . ALA A 1 87 ? -6.261 13.334 0.093 1.00 70.31 87 ALA A O 1
ATOM 686 N N . ARG A 1 88 ? -5.446 14.657 -1.534 1.00 61.41 88 ARG A N 1
ATOM 687 C CA . ARG A 1 88 ? -6.534 14.454 -2.512 1.00 61.41 88 ARG A CA 1
ATOM 688 C C . ARG A 1 88 ? -6.817 12.981 -2.837 1.00 61.41 88 ARG A C 1
ATOM 690 O O . ARG A 1 88 ? -7.981 12.626 -3.044 1.00 61.41 88 ARG A O 1
ATOM 697 N N . CYS A 1 89 ? -5.776 12.150 -2.873 1.00 71.94 89 CYS A N 1
ATOM 698 C CA . CYS A 1 89 ? -5.864 10.730 -3.235 1.00 71.94 89 CYS A CA 1
ATOM 699 C C . CYS A 1 89 ? -6.219 9.828 -2.044 1.00 71.94 89 CYS A C 1
ATOM 701 O O . CYS A 1 89 ? -6.706 8.713 -2.212 1.00 71.94 89 CYS A O 1
ATOM 703 N N . VAL A 1 90 ? -6.022 10.319 -0.819 1.00 80.19 90 VAL A N 1
ATOM 704 C CA . VAL A 1 90 ? -6.246 9.519 0.382 1.00 80.19 90 VAL A CA 1
ATOM 705 C C . VAL A 1 90 ? -7.724 9.574 0.751 1.00 80.19 90 VAL A C 1
ATOM 707 O O . VAL A 1 90 ? -8.341 10.646 0.767 1.00 80.19 90 VAL A O 1
ATOM 710 N N . ARG A 1 91 ? -8.303 8.414 1.059 1.00 85.12 91 ARG A N 1
ATOM 711 C CA . ARG A 1 91 ? -9.641 8.328 1.656 1.00 85.12 91 ARG A CA 1
ATOM 712 C C . ARG A 1 91 ? -9.564 7.802 3.073 1.00 85.12 91 ARG A C 1
ATOM 714 O O . ARG A 1 91 ? -8.732 6.951 3.370 1.00 85.12 91 ARG A O 1
ATOM 721 N N . VAL A 1 92 ? -10.427 8.325 3.931 1.00 87.31 92 VAL A N 1
ATOM 722 C CA . VAL A 1 92 ? -10.425 8.061 5.363 1.00 87.31 92 VAL A CA 1
ATOM 723 C C . VAL A 1 92 ? -11.795 7.569 5.793 1.00 87.31 92 VAL A C 1
ATOM 725 O O . VAL A 1 92 ? -12.785 8.265 5.596 1.00 87.31 92 VAL A O 1
ATOM 728 N N . ALA A 1 93 ? -11.851 6.393 6.410 1.00 88.19 93 ALA A N 1
ATOM 729 C CA . ALA A 1 93 ? -13.035 5.926 7.122 1.00 88.19 93 ALA A CA 1
ATOM 730 C C . ALA A 1 93 ? -12.840 6.169 8.622 1.00 88.19 93 ALA A C 1
ATOM 732 O O . ALA A 1 93 ? -11.857 5.697 9.193 1.00 88.19 93 ALA A O 1
ATOM 733 N N . LYS A 1 94 ? -13.746 6.922 9.254 1.00 89.56 94 LYS A N 1
ATOM 734 C CA . LYS A 1 94 ? -13.656 7.296 10.674 1.00 89.56 94 LYS A CA 1
ATOM 735 C C . LYS A 1 94 ? -14.655 6.503 11.511 1.00 89.56 94 LYS A C 1
ATOM 737 O O . LYS A 1 94 ? -15.812 6.370 11.132 1.00 89.56 94 LYS A O 1
ATOM 742 N N . PHE A 1 95 ? -14.214 6.063 12.682 1.00 89.38 95 PHE A N 1
ATOM 743 C CA . PHE A 1 95 ? -15.007 5.373 13.693 1.00 89.38 95 PHE A CA 1
ATOM 744 C C . PHE A 1 95 ? -14.951 6.148 15.004 1.00 89.38 95 PHE A C 1
ATOM 746 O O . PHE A 1 95 ? -13.874 6.567 15.438 1.00 89.38 95 PHE A O 1
ATOM 753 N N . ARG A 1 96 ? -16.098 6.333 15.648 1.00 89.38 96 ARG A N 1
ATOM 754 C CA . ARG A 1 96 ? -16.229 6.949 16.972 1.00 89.38 96 ARG A CA 1
ATOM 755 C C . ARG A 1 96 ? -16.549 5.885 18.019 1.00 89.38 96 ARG A C 1
ATOM 757 O O . ARG A 1 96 ? -16.926 4.767 17.693 1.00 89.38 96 ARG A O 1
ATOM 764 N N . GLU A 1 97 ? -16.434 6.251 19.290 1.00 86.44 97 GLU A N 1
ATOM 765 C CA . GLU A 1 97 ? -16.583 5.337 20.434 1.00 86.44 97 GLU A CA 1
ATOM 766 C C . GLU A 1 97 ? -17.884 4.516 20.444 1.00 86.44 97 GLU A C 1
ATOM 768 O O . GLU A 1 97 ? -17.881 3.363 20.866 1.00 86.44 97 GLU A O 1
ATOM 773 N N . LYS A 1 98 ? -18.992 5.086 19.961 1.00 83.88 98 LYS A N 1
ATOM 774 C CA . LYS A 1 98 ? -20.309 4.426 19.947 1.00 83.88 98 LYS A CA 1
ATOM 775 C C . LYS A 1 98 ? -20.620 3.700 18.636 1.00 83.88 98 LYS A C 1
ATOM 777 O O . LYS A 1 98 ? -21.670 3.065 18.535 1.00 83.88 98 LYS A O 1
ATOM 782 N N . ASP A 1 99 ? -19.743 3.796 17.641 1.00 83.50 99 ASP A N 1
ATOM 783 C CA . ASP A 1 99 ? -19.973 3.176 16.343 1.00 83.50 99 ASP A CA 1
ATOM 784 C C . ASP A 1 99 ? -19.684 1.676 16.415 1.00 83.50 99 ASP A C 1
ATOM 786 O O . ASP A 1 99 ? -18.669 1.229 16.955 1.00 83.50 99 ASP A O 1
ATOM 790 N N . LYS A 1 100 ? -20.565 0.870 15.819 1.00 82.62 100 LYS A N 1
ATOM 791 C CA . LYS A 1 100 ? -20.256 -0.542 15.581 1.00 82.62 100 LYS A CA 1
ATOM 792 C C . LYS A 1 100 ? -19.273 -0.631 14.425 1.00 82.62 100 LYS A C 1
ATOM 794 O O . LYS A 1 100 ? -19.573 -0.151 13.336 1.00 82.62 100 LYS A O 1
ATOM 799 N N . LEU A 1 101 ? -18.136 -1.289 14.645 1.00 86.06 101 LEU A N 1
ATOM 800 C CA . LEU A 1 101 ? -17.157 -1.545 13.593 1.00 86.06 101 LEU A CA 1
ATOM 801 C C . LEU A 1 101 ? -17.768 -2.495 12.540 1.00 86.06 101 LEU A C 1
ATOM 803 O O . LEU A 1 101 ? -18.021 -3.660 12.857 1.00 86.06 101 LEU A O 1
ATOM 807 N N . PRO A 1 102 ? -18.012 -2.051 11.293 1.00 86.69 102 PRO A N 1
ATOM 808 C CA . PRO A 1 102 ? -18.610 -2.886 10.261 1.00 86.69 102 PRO A CA 1
ATOM 809 C C . PRO A 1 102 ? -17.526 -3.765 9.631 1.00 86.69 102 PRO A C 1
ATOM 811 O O . PRO A 1 102 ? -17.003 -3.481 8.554 1.00 86.69 102 PRO A O 1
ATOM 814 N N . GLU A 1 103 ? -17.172 -4.848 10.322 1.00 88.69 103 GLU A N 1
ATOM 815 C CA . GLU A 1 103 ? -16.040 -5.713 9.967 1.00 88.69 103 GLU A CA 1
ATOM 816 C C . GLU A 1 103 ? -16.102 -6.216 8.520 1.00 88.69 103 GLU A C 1
ATOM 818 O O . GLU A 1 103 ? -15.093 -6.227 7.821 1.00 88.69 103 GLU A O 1
ATOM 823 N N . SER A 1 104 ? -17.293 -6.584 8.038 1.00 86.94 104 SER A N 1
ATOM 824 C CA . SER A 1 104 ? -17.493 -7.040 6.658 1.00 86.94 104 SER A CA 1
ATOM 825 C C . SER A 1 104 ? -17.178 -5.953 5.629 1.00 86.94 104 SER A C 1
ATOM 827 O O . SER A 1 104 ? -16.565 -6.244 4.603 1.00 86.94 104 SER A O 1
ATOM 829 N N . ALA A 1 105 ? -17.543 -4.702 5.913 1.00 86.44 105 ALA A N 1
ATOM 830 C CA . ALA A 1 105 ? -17.277 -3.573 5.031 1.00 86.44 105 ALA A CA 1
ATOM 831 C C . ALA A 1 105 ? -15.794 -3.169 5.056 1.00 86.44 105 ALA A C 1
ATOM 833 O O . ALA A 1 105 ? -15.236 -2.828 4.015 1.00 86.44 105 ALA A O 1
ATOM 834 N N . VAL A 1 106 ? -15.133 -3.279 6.215 1.00 88.06 106 VAL A N 1
ATOM 835 C CA . VAL A 1 106 ? -13.679 -3.076 6.334 1.00 88.06 106 VAL A CA 1
ATOM 836 C C . VAL A 1 106 ? -12.923 -4.132 5.525 1.00 88.06 106 VAL A C 1
ATOM 838 O O . VAL A 1 106 ? -12.055 -3.779 4.731 1.00 88.06 106 VAL A O 1
ATOM 841 N N . LYS A 1 107 ? -13.282 -5.418 5.653 1.00 89.56 107 LYS A N 1
ATOM 842 C CA . LYS A 1 107 ? -12.669 -6.502 4.862 1.00 89.56 107 LYS A CA 1
ATOM 843 C C . LYS A 1 107 ? -12.875 -6.312 3.358 1.00 89.56 107 LYS A C 1
ATOM 845 O O . LYS A 1 107 ? -11.944 -6.525 2.587 1.00 89.56 107 LYS A O 1
ATOM 850 N N . ASP A 1 108 ? -14.075 -5.909 2.938 1.00 87.62 108 ASP A N 1
ATOM 851 C CA . ASP A 1 108 ? -14.373 -5.607 1.531 1.00 87.62 108 ASP A CA 1
ATOM 852 C C . ASP A 1 108 ? -13.473 -4.485 0.990 1.00 87.62 108 ASP A C 1
ATOM 854 O O . ASP A 1 108 ? -12.888 -4.623 -0.085 1.00 87.62 108 ASP A O 1
ATOM 858 N N . LEU A 1 109 ? -13.285 -3.409 1.760 1.00 87.12 109 LEU A N 1
ATOM 859 C CA . LEU A 1 109 ? -12.385 -2.320 1.379 1.00 87.12 109 LEU A CA 1
ATOM 860 C C . LEU A 1 109 ? -10.918 -2.736 1.338 1.00 87.12 109 LEU A C 1
ATOM 862 O O . LEU A 1 109 ? -10.226 -2.356 0.399 1.00 87.12 109 LEU A O 1
ATOM 866 N N . LEU A 1 110 ? -10.450 -3.533 2.302 1.00 88.88 110 LEU A N 1
ATOM 867 C CA . LEU A 1 110 ? -9.087 -4.067 2.288 1.00 88.88 110 LEU A CA 1
ATOM 868 C C . LEU A 1 110 ? -8.843 -4.895 1.023 1.00 88.88 110 LEU A C 1
ATOM 870 O O . LEU A 1 110 ? -7.891 -4.628 0.296 1.00 88.88 110 LEU A O 1
ATOM 874 N N . LYS A 1 111 ? -9.754 -5.815 0.679 1.00 88.12 111 LYS A N 1
ATOM 875 C CA . LYS A 1 111 ? -9.662 -6.602 -0.563 1.00 88.12 111 LYS A CA 1
ATOM 876 C C . LYS A 1 111 ? -9.657 -5.717 -1.809 1.00 88.12 111 LYS A C 1
ATOM 878 O O . LYS A 1 111 ? -8.867 -5.942 -2.721 1.00 88.12 111 LYS A O 1
ATOM 883 N N . LYS A 1 112 ? -10.504 -4.685 -1.853 1.00 87.12 112 LYS A N 1
ATOM 884 C CA . LYS A 1 112 ? -10.514 -3.715 -2.958 1.00 87.12 112 LYS A CA 1
ATOM 885 C C . LYS A 1 112 ? -9.200 -2.940 -3.052 1.00 87.12 112 LYS A C 1
ATOM 887 O O . LYS A 1 112 ? -8.711 -2.747 -4.161 1.00 87.12 112 LYS A O 1
ATOM 892 N N . ALA A 1 113 ? -8.620 -2.539 -1.921 1.00 87.50 113 ALA A N 1
ATOM 893 C CA . ALA A 1 113 ? -7.322 -1.874 -1.870 1.00 87.50 113 ALA A CA 1
ATOM 894 C C . ALA A 1 113 ? -6.194 -2.781 -2.373 1.00 87.50 113 ALA A C 1
ATOM 896 O O . ALA A 1 113 ? -5.376 -2.328 -3.170 1.00 87.50 113 ALA A O 1
ATOM 897 N N . LEU A 1 114 ? -6.207 -4.068 -2.014 1.00 87.19 114 LEU A N 1
ATOM 898 C CA . LEU A 1 114 ? -5.268 -5.057 -2.549 1.00 87.19 114 LEU A CA 1
ATOM 899 C C . LEU A 1 114 ? -5.385 -5.196 -4.070 1.00 87.19 114 LEU A C 1
ATOM 901 O O . LEU A 1 114 ? -4.387 -5.086 -4.775 1.00 87.19 114 LEU A O 1
ATOM 905 N N . VAL A 1 115 ? -6.603 -5.366 -4.598 1.00 85.50 115 VAL A N 1
ATOM 906 C CA . VAL A 1 115 ? -6.833 -5.472 -6.051 1.00 85.50 115 VAL A CA 1
ATOM 907 C C . VAL A 1 115 ? -6.412 -4.191 -6.774 1.00 85.50 115 VAL A C 1
ATOM 909 O O . VAL A 1 115 ? -5.829 -4.253 -7.855 1.00 85.50 115 VAL A O 1
ATOM 912 N N . CYS A 1 116 ? -6.685 -3.024 -6.189 1.00 83.81 116 CYS A N 1
ATOM 913 C CA . CYS A 1 116 ? -6.269 -1.737 -6.737 1.00 83.81 116 CYS A CA 1
ATOM 914 C C . CYS A 1 116 ? -4.741 -1.602 -6.775 1.00 83.81 116 CYS A C 1
ATOM 916 O O . CYS A 1 116 ? -4.183 -1.174 -7.783 1.00 83.81 116 CYS A O 1
ATOM 918 N N . ASN A 1 117 ? -4.060 -2.006 -5.701 1.00 83.19 117 ASN A N 1
ATOM 919 C CA . ASN A 1 117 ? -2.604 -1.982 -5.619 1.00 83.19 117 ASN A CA 1
ATOM 920 C C . ASN A 1 117 ? -1.963 -2.985 -6.583 1.00 83.19 117 ASN A C 1
ATOM 922 O O . ASN A 1 117 ? -1.027 -2.611 -7.278 1.00 83.19 117 ASN A O 1
ATOM 926 N N . SER A 1 118 ? -2.506 -4.199 -6.702 1.00 76.38 118 SER A N 1
ATOM 927 C CA . SER A 1 118 ? -2.048 -5.200 -7.670 1.00 76.38 118 SER A CA 1
ATOM 928 C C . SER A 1 118 ? -2.198 -4.702 -9.107 1.00 76.38 118 SER A C 1
ATOM 930 O O . SER A 1 118 ? -1.220 -4.722 -9.842 1.00 76.38 118 SER A O 1
ATOM 932 N N . LYS A 1 119 ? -3.356 -4.146 -9.494 1.00 70.75 119 LYS A N 1
ATOM 933 C CA . LYS A 1 119 ? -3.545 -3.554 -10.832 1.00 70.75 119 LYS A CA 1
ATOM 934 C C . LYS A 1 119 ? -2.610 -2.385 -11.096 1.00 70.75 119 LYS A C 1
ATOM 936 O O . LYS A 1 119 ? -2.085 -2.276 -12.193 1.00 70.75 119 LYS A O 1
ATOM 941 N N . ALA A 1 120 ? -2.399 -1.519 -10.108 1.00 61.94 120 ALA A N 1
ATOM 942 C CA . ALA A 1 120 ? -1.461 -0.412 -10.238 1.00 61.94 120 ALA A CA 1
ATOM 943 C C . ALA A 1 120 ? -0.013 -0.904 -10.335 1.00 61.94 120 ALA A C 1
ATOM 945 O O . ALA A 1 120 ? 0.773 -0.285 -11.036 1.00 61.94 120 ALA A O 1
ATOM 946 N N . ASN A 1 121 ? 0.340 -2.003 -9.666 1.00 59.59 121 ASN A N 1
ATOM 947 C CA . ASN A 1 121 ? 1.647 -2.630 -9.812 1.00 59.59 121 ASN A CA 1
ATOM 948 C C . ASN A 1 121 ? 1.784 -3.295 -11.186 1.00 59.59 121 ASN A C 1
ATOM 950 O O . ASN A 1 121 ? 2.822 -3.158 -11.811 1.00 59.59 121 ASN A O 1
ATOM 954 N N . ASP A 1 122 ? 0.730 -3.923 -11.706 1.00 58.53 122 ASP A N 1
ATOM 955 C CA . ASP A 1 122 ? 0.670 -4.463 -13.067 1.00 58.53 122 ASP A CA 1
ATOM 956 C C . ASP A 1 122 ? 0.782 -3.352 -14.117 1.00 58.53 122 ASP A C 1
ATOM 958 O O . ASP A 1 122 ? 1.509 -3.494 -15.090 1.00 58.53 122 ASP A O 1
ATOM 962 N N . GLU A 1 123 ? 0.093 -2.225 -13.924 1.00 55.12 123 GLU A N 1
ATOM 963 C CA . GLU A 1 123 ? 0.183 -1.051 -14.793 1.00 55.12 123 GLU A CA 1
ATOM 964 C C . GLU A 1 123 ? 1.509 -0.319 -14.653 1.00 55.12 123 GLU A C 1
ATOM 966 O O . GLU A 1 123 ? 1.999 0.205 -15.641 1.00 55.12 123 GLU A O 1
ATOM 971 N N . GLU A 1 124 ? 2.100 -0.248 -13.463 1.00 52.12 124 GLU A N 1
ATOM 972 C CA . GLU A 1 124 ? 3.413 0.359 -13.268 1.00 52.12 124 GLU A CA 1
ATOM 973 C C . GLU A 1 124 ? 4.507 -0.551 -13.825 1.00 52.12 124 GLU A C 1
ATOM 975 O O . GLU A 1 124 ? 5.432 -0.066 -14.462 1.00 52.12 124 GLU A O 1
ATOM 980 N N . THR A 1 125 ? 4.365 -1.867 -13.683 1.00 50.25 125 THR A N 1
ATOM 981 C CA . THR A 1 125 ? 5.208 -2.866 -14.345 1.00 50.25 125 THR A CA 1
ATOM 982 C C . THR A 1 125 ? 5.020 -2.783 -15.860 1.00 50.25 125 THR A C 1
ATOM 984 O O . THR A 1 125 ? 6.000 -2.681 -16.581 1.00 50.25 125 THR A O 1
ATOM 987 N N . LYS A 1 126 ? 3.788 -2.657 -16.371 1.00 43.72 126 LYS A N 1
ATOM 988 C CA . LYS A 1 126 ? 3.515 -2.435 -17.804 1.00 43.72 126 LYS A CA 1
ATOM 989 C C . LYS A 1 126 ? 3.992 -1.074 -18.307 1.00 43.72 126 LYS A C 1
ATOM 991 O O . LYS A 1 126 ? 4.477 -1.023 -19.422 1.00 43.72 126 LYS A O 1
ATOM 996 N N . LYS A 1 127 ? 3.932 0.001 -17.515 1.00 46.12 127 LYS A N 1
ATOM 997 C CA . LYS A 1 127 ? 4.514 1.327 -17.827 1.00 46.12 127 LYS A CA 1
ATOM 998 C C . LYS A 1 127 ? 6.036 1.358 -17.681 1.00 46.12 127 LYS A C 1
ATOM 1000 O O . LYS A 1 127 ? 6.678 2.248 -18.221 1.00 46.12 127 LYS A O 1
ATOM 1005 N N . LYS A 1 128 ? 6.622 0.422 -16.934 1.00 46.31 128 LYS A N 1
ATOM 1006 C CA . LYS A 1 128 ? 8.071 0.184 -16.901 1.00 46.31 128 LYS A CA 1
ATOM 1007 C C . LYS A 1 128 ? 8.519 -0.731 -18.044 1.00 46.31 128 LYS A C 1
ATOM 1009 O O . LYS A 1 128 ? 9.676 -0.655 -18.430 1.00 46.31 128 LYS A O 1
ATOM 1014 N N . ILE A 1 129 ? 7.629 -1.561 -18.592 1.00 45.59 129 ILE A N 1
ATOM 1015 C CA . ILE A 1 129 ? 7.921 -2.500 -19.690 1.00 45.59 129 ILE A CA 1
ATOM 1016 C C . ILE A 1 129 ? 7.578 -1.906 -21.074 1.00 45.59 129 ILE A C 1
ATOM 1018 O O . ILE A 1 129 ? 8.263 -2.198 -22.048 1.00 45.59 129 ILE A O 1
ATOM 1022 N N . HIS A 1 130 ? 6.589 -1.018 -21.172 1.00 43.78 130 HIS A N 1
ATOM 1023 C CA . HIS A 1 130 ? 6.319 -0.166 -22.333 1.00 43.78 130 HIS A CA 1
ATOM 1024 C C . HIS A 1 130 ? 6.727 1.261 -21.952 1.00 43.78 130 HIS A C 1
ATOM 1026 O O . HIS A 1 130 ? 6.106 1.860 -21.085 1.00 43.78 130 HIS A O 1
ATOM 1032 N N . GLU A 1 131 ? 7.757 1.878 -22.521 1.00 43.50 131 GLU A N 1
ATOM 1033 C CA . GLU A 1 131 ? 7.976 1.996 -23.957 1.00 43.50 131 GLU A CA 1
ATOM 1034 C C . GLU A 1 131 ? 9.388 2.572 -24.197 1.00 43.50 131 GLU A C 1
ATOM 1036 O O . GLU A 1 131 ? 9.657 3.711 -23.812 1.00 43.50 131 GLU A O 1
ATOM 1041 N N . PRO A 1 132 ? 10.318 1.845 -24.834 1.00 56.28 132 PRO A N 1
ATOM 1042 C CA . PRO A 1 132 ? 11.609 2.384 -25.222 1.00 56.28 132 PRO A CA 1
ATOM 1043 C C . PRO A 1 132 ? 11.493 2.982 -26.627 1.00 56.28 132 PRO A C 1
ATOM 1045 O O . PRO A 1 132 ? 12.241 2.606 -27.527 1.00 56.28 132 PRO A O 1
ATOM 1048 N N . VAL A 1 133 ? 10.576 3.941 -26.828 1.00 58.59 133 VAL A N 1
ATOM 1049 C CA . VAL A 1 133 ? 10.593 4.778 -28.045 1.00 58.59 133 VAL A CA 1
ATOM 1050 C C . VAL A 1 133 ? 11.992 5.368 -28.233 1.00 58.59 133 VAL A C 1
ATOM 1052 O O . VAL A 1 133 ? 12.475 5.451 -29.354 1.00 58.59 133 VAL A O 1
ATOM 1055 N N . GLU A 1 134 ? 12.687 5.700 -27.142 1.00 69.31 134 GLU A N 1
ATOM 1056 C CA . GLU A 1 134 ? 14.037 6.262 -27.190 1.00 69.31 134 GLU A CA 1
ATOM 1057 C C . GLU A 1 134 ? 15.111 5.253 -27.648 1.00 69.31 134 GLU A C 1
ATOM 1059 O O . GLU A 1 134 ? 15.909 5.602 -28.515 1.00 69.31 134 GLU A O 1
ATOM 1064 N N . LEU A 1 135 ? 15.139 4.012 -27.134 1.00 76.88 135 LEU A N 1
ATOM 1065 C CA . LEU A 1 135 ? 16.131 3.008 -27.568 1.00 76.88 135 LEU A CA 1
ATOM 1066 C C . LEU A 1 135 ? 15.825 2.514 -28.985 1.00 76.88 135 LEU A C 1
ATOM 1068 O O . LEU A 1 135 ? 16.726 2.451 -29.816 1.00 76.88 135 LEU A O 1
ATOM 1072 N N . GLU A 1 136 ? 14.558 2.229 -29.291 1.00 78.19 136 GLU A N 1
ATOM 1073 C CA . GLU A 1 136 ? 14.153 1.793 -30.628 1.00 78.19 136 GLU A CA 1
ATOM 1074 C C . GLU A 1 136 ? 14.435 2.880 -31.680 1.00 78.19 136 GLU A C 1
ATOM 1076 O O . GLU A 1 136 ? 14.950 2.579 -32.757 1.00 78.19 136 GLU A O 1
ATOM 1081 N N . ALA A 1 137 ? 14.184 4.157 -31.365 1.00 80.69 137 ALA A N 1
ATOM 1082 C CA . ALA A 1 137 ? 14.501 5.269 -32.263 1.00 80.69 137 ALA A CA 1
ATOM 1083 C C . ALA A 1 137 ? 16.008 5.457 -32.489 1.00 80.69 137 ALA A C 1
ATOM 1085 O O . ALA A 1 137 ? 16.397 5.965 -33.541 1.00 80.69 137 ALA A O 1
ATOM 1086 N N . VAL A 1 138 ? 16.855 5.091 -31.523 1.00 82.50 138 VAL A N 1
ATOM 1087 C CA . VAL A 1 138 ? 18.317 5.127 -31.679 1.00 82.50 138 VAL A CA 1
ATOM 1088 C C . VAL A 1 138 ? 18.802 3.925 -32.490 1.00 82.50 138 VAL A C 1
ATOM 1090 O O . VAL A 1 138 ? 19.586 4.113 -33.417 1.00 82.50 138 VAL A O 1
ATOM 1093 N N . LEU A 1 139 ? 18.278 2.725 -32.229 1.00 83.94 139 LEU A N 1
ATOM 1094 C CA . LEU A 1 139 ? 18.618 1.518 -32.987 1.00 83.94 139 LEU A CA 1
ATOM 1095 C C . LEU A 1 139 ? 18.197 1.629 -34.456 1.00 83.94 139 LEU A C 1
ATOM 1097 O O . LEU A 1 139 ? 18.987 1.315 -35.333 1.00 83.94 139 LEU A O 1
ATOM 1101 N N . ARG A 1 140 ? 17.006 2.164 -34.759 1.00 83.44 140 ARG A N 1
ATOM 1102 C CA . ARG A 1 140 ? 16.561 2.363 -36.153 1.00 83.44 140 ARG A CA 1
ATOM 1103 C C . ARG A 1 140 ? 17.408 3.359 -36.950 1.00 83.44 140 ARG A C 1
ATOM 1105 O O . ARG A 1 140 ? 17.340 3.352 -38.176 1.00 83.44 140 ARG A O 1
ATOM 1112 N N . LYS A 1 141 ? 18.182 4.226 -36.287 1.00 87.12 141 LYS A N 1
ATOM 1113 C CA . LYS A 1 141 ? 19.120 5.148 -36.954 1.00 87.12 141 LYS A CA 1
ATOM 1114 C C . LYS A 1 141 ? 20.441 4.477 -37.336 1.00 87.12 141 LYS A C 1
ATOM 1116 O O . LYS A 1 141 ? 21.178 5.054 -38.130 1.00 87.12 141 LYS A O 1
ATOM 1121 N N . ASP A 1 142 ? 20.729 3.289 -36.804 1.00 86.75 142 ASP A N 1
ATOM 1122 C CA . ASP A 1 142 ? 21.920 2.501 -37.120 1.00 86.75 142 ASP A CA 1
ATOM 1123 C C . ASP A 1 142 ? 21.504 1.140 -37.718 1.00 86.75 142 ASP A C 1
ATOM 1125 O O . ASP A 1 142 ? 21.083 0.239 -36.990 1.00 86.75 142 ASP A O 1
ATOM 1129 N N . PRO A 1 143 ? 21.617 0.959 -39.047 1.00 86.88 143 PRO A N 1
ATOM 1130 C CA . PRO A 1 143 ? 21.195 -0.272 -39.718 1.00 86.88 143 PRO A CA 1
ATOM 1131 C C . PRO A 1 143 ? 21.861 -1.547 -39.183 1.00 86.88 143 PRO A C 1
ATOM 1133 O O . PRO A 1 143 ? 21.254 -2.615 -39.227 1.00 86.88 143 PRO A O 1
ATOM 1136 N N . MET A 1 144 ? 23.093 -1.449 -38.669 1.00 84.19 144 MET A N 1
ATOM 1137 C CA . MET A 1 144 ? 23.834 -2.594 -38.142 1.00 84.19 144 MET A CA 1
ATOM 1138 C C . MET A 1 144 ? 23.324 -2.981 -36.753 1.00 84.19 144 MET A C 1
ATOM 1140 O O . MET A 1 144 ? 23.078 -4.156 -36.487 1.00 84.19 144 MET A O 1
ATOM 1144 N N . ALA A 1 145 ? 23.081 -1.991 -35.892 1.00 85.50 145 ALA A N 1
ATOM 1145 C CA . ALA A 1 145 ? 22.467 -2.235 -34.591 1.00 85.50 145 ALA A CA 1
ATOM 1146 C C . ALA A 1 145 ? 21.029 -2.762 -34.729 1.00 85.50 145 ALA A C 1
ATOM 1148 O O . ALA A 1 145 ? 20.623 -3.642 -33.975 1.00 85.50 145 ALA A O 1
ATOM 1149 N N . TRP A 1 146 ? 20.270 -2.271 -35.713 1.00 87.56 146 TRP A N 1
ATOM 1150 C CA . TRP A 1 146 ? 18.917 -2.756 -35.983 1.00 87.56 146 TRP A CA 1
ATOM 1151 C C . TRP A 1 146 ? 18.898 -4.225 -36.429 1.00 87.56 146 TRP A C 1
ATOM 1153 O O . TRP A 1 146 ? 18.131 -5.016 -35.885 1.00 87.56 146 TRP A O 1
ATOM 1163 N N . ALA A 1 147 ? 19.785 -4.620 -37.347 1.00 87.06 147 ALA A N 1
ATOM 1164 C CA . ALA A 1 147 ? 19.881 -6.006 -37.810 1.00 87.06 147 ALA A CA 1
ATOM 1165 C C . ALA A 1 147 ? 20.242 -6.988 -36.676 1.00 87.06 147 ALA A C 1
ATOM 1167 O O . ALA A 1 147 ? 19.648 -8.064 -36.564 1.00 87.06 147 ALA A O 1
ATOM 1168 N N . ASN A 1 148 ? 21.171 -6.601 -35.796 1.00 86.12 148 ASN A N 1
ATOM 1169 C CA . ASN A 1 148 ? 21.529 -7.402 -34.623 1.00 86.12 148 ASN A CA 1
ATOM 1170 C C . ASN A 1 148 ? 20.383 -7.460 -33.606 1.00 86.12 148 ASN A C 1
ATOM 1172 O O . ASN A 1 148 ? 20.062 -8.531 -33.093 1.00 86.12 148 ASN A O 1
ATOM 1176 N N . TRP A 1 149 ? 19.706 -6.333 -33.370 1.00 85.44 149 TRP A N 1
ATOM 1177 C CA . TRP A 1 149 ? 18.535 -6.269 -32.498 1.00 85.44 149 TRP A CA 1
ATOM 1178 C C . TRP A 1 149 ? 17.416 -7.205 -32.965 1.00 85.44 149 TRP A C 1
ATOM 1180 O O . TRP A 1 149 ? 16.861 -7.949 -32.155 1.00 85.44 149 TRP A O 1
ATOM 1190 N N . GLU A 1 150 ? 17.116 -7.226 -34.267 1.00 84.75 150 GLU A N 1
ATOM 1191 C CA . GLU A 1 150 ? 16.132 -8.139 -34.864 1.00 84.75 150 GLU A CA 1
ATOM 1192 C C . GLU A 1 150 ? 16.569 -9.610 -34.843 1.00 84.75 150 GLU A C 1
ATOM 1194 O O . GLU A 1 150 ? 15.714 -10.499 -34.870 1.00 84.75 150 GLU A O 1
ATOM 1199 N N . SER A 1 151 ? 17.870 -9.871 -34.726 1.00 85.56 151 SER A N 1
ATOM 1200 C CA . SER A 1 151 ? 18.428 -11.222 -34.619 1.00 85.56 151 SER A CA 1
ATOM 1201 C C . SER A 1 151 ? 18.471 -11.746 -33.177 1.00 85.56 151 SER A C 1
ATOM 1203 O O . SER A 1 151 ? 18.494 -12.957 -32.970 1.00 85.56 151 SER A O 1
ATOM 1205 N N . PHE A 1 152 ? 18.440 -10.869 -32.167 1.00 84.25 152 PHE A N 1
ATOM 1206 C CA . PHE A 1 152 ? 18.422 -11.272 -30.757 1.00 84.25 152 PHE A CA 1
ATOM 1207 C C . PHE A 1 152 ? 17.116 -11.952 -30.337 1.00 84.25 152 PHE A C 1
ATOM 1209 O O . PHE A 1 152 ? 16.042 -11.643 -30.859 1.00 84.25 152 PHE A O 1
ATOM 1216 N N . SER A 1 153 ? 17.205 -12.847 -29.348 1.00 81.69 153 SER A N 1
ATOM 1217 C CA . SER A 1 153 ? 16.044 -13.515 -28.756 1.00 81.69 153 SER A CA 1
ATOM 1218 C C . SER A 1 153 ? 15.163 -12.531 -27.984 1.00 81.69 153 SER A C 1
ATOM 1220 O O . SER A 1 153 ? 15.576 -11.432 -27.597 1.00 81.69 153 SER A O 1
ATOM 1222 N N . LYS A 1 154 ? 13.912 -12.934 -27.742 1.00 73.62 154 LYS A N 1
ATOM 1223 C CA . LYS A 1 154 ? 12.967 -12.129 -26.966 1.00 73.62 154 LYS A CA 1
ATOM 1224 C C . LYS A 1 154 ? 13.480 -11.898 -25.542 1.00 73.62 154 LYS A C 1
ATOM 1226 O O . LYS A 1 154 ? 13.319 -10.790 -25.039 1.00 73.62 154 LYS A O 1
ATOM 1231 N N . GLU A 1 155 ?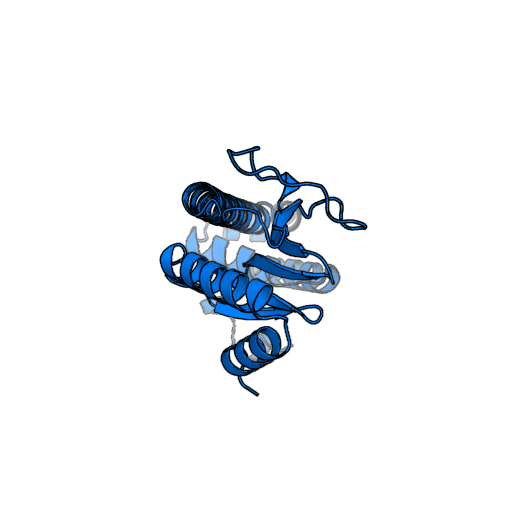 14.101 -12.904 -24.926 1.00 73.12 155 GLU A N 1
ATOM 1232 C CA . GLU A 1 155 ? 14.717 -12.781 -23.601 1.00 73.12 155 GLU A CA 1
ATOM 1233 C C . GLU A 1 155 ? 15.830 -11.725 -23.579 1.00 73.12 155 GLU A C 1
ATOM 1235 O O . GLU A 1 155 ? 15.751 -10.786 -22.792 1.00 73.12 155 GLU A O 1
ATOM 1240 N N . THR A 1 156 ? 16.787 -11.783 -24.510 1.00 76.44 156 THR A N 1
ATOM 1241 C CA . THR A 1 156 ? 17.897 -10.816 -24.572 1.00 76.44 156 THR A CA 1
ATOM 1242 C C . THR A 1 156 ? 17.405 -9.388 -24.800 1.00 76.44 156 THR A C 1
ATOM 1244 O O . THR A 1 156 ? 17.907 -8.440 -24.193 1.00 76.44 156 THR A O 1
ATOM 1247 N N . ARG A 1 157 ? 16.381 -9.203 -25.645 1.00 81.06 157 ARG A N 1
ATOM 1248 C CA . ARG A 1 157 ? 15.762 -7.882 -25.825 1.00 81.06 157 ARG A CA 1
ATOM 1249 C C . ARG A 1 157 ? 15.173 -7.371 -24.513 1.00 81.06 157 ARG A C 1
ATOM 1251 O O . ARG A 1 157 ? 15.402 -6.214 -24.178 1.00 81.06 157 ARG A O 1
ATOM 1258 N N . VAL A 1 158 ? 14.455 -8.211 -23.763 1.00 77.25 158 VAL A N 1
ATOM 1259 C CA . VAL A 1 158 ? 13.865 -7.840 -22.464 1.00 77.25 158 VAL A CA 1
ATOM 1260 C C . VAL A 1 158 ? 14.950 -7.417 -21.472 1.00 77.25 158 VAL A C 1
ATOM 1262 O O . VAL A 1 158 ? 14.799 -6.371 -20.849 1.00 77.25 158 VAL A O 1
ATOM 1265 N N . GLU A 1 159 ? 16.076 -8.127 -21.398 1.00 77.38 159 GLU A N 1
ATOM 1266 C CA . GLU A 1 159 ? 17.190 -7.771 -20.504 1.00 77.38 159 GLU A CA 1
ATOM 1267 C C . GLU A 1 159 ? 17.799 -6.394 -20.814 1.00 77.38 159 GLU A C 1
ATOM 1269 O O . GLU A 1 159 ? 18.087 -5.610 -19.903 1.00 77.38 159 GLU A O 1
ATOM 1274 N N . TYR A 1 160 ? 17.976 -6.057 -22.098 1.00 81.44 160 TYR A N 1
ATOM 1275 C CA . TYR A 1 160 ? 18.419 -4.717 -22.500 1.00 81.44 160 TYR A CA 1
ATOM 1276 C C . TYR A 1 160 ? 17.422 -3.639 -22.074 1.00 81.44 160 TYR A C 1
ATOM 1278 O O . TYR A 1 160 ? 17.830 -2.574 -21.603 1.00 81.44 160 TYR A O 1
ATOM 1286 N N . LEU A 1 161 ? 16.123 -3.911 -22.214 1.00 77.81 161 LEU A N 1
ATOM 1287 C CA . LEU A 1 161 ? 15.078 -2.976 -21.808 1.00 77.81 161 LEU A CA 1
ATOM 1288 C C . LEU A 1 161 ? 15.046 -2.786 -20.292 1.00 77.81 161 LEU A C 1
ATOM 1290 O O . LEU A 1 161 ? 14.983 -1.649 -19.825 1.00 77.81 161 LEU A O 1
ATOM 1294 N N . GLU A 1 162 ? 15.152 -3.866 -19.521 1.00 74.38 162 GLU A N 1
ATOM 1295 C CA . GLU A 1 162 ? 15.217 -3.810 -18.060 1.00 74.38 162 GLU A CA 1
ATOM 1296 C C . GLU A 1 162 ? 16.443 -3.025 -17.584 1.00 74.38 162 GLU A C 1
ATOM 1298 O O . GLU A 1 162 ? 16.323 -2.150 -16.724 1.00 74.38 162 GLU A O 1
ATOM 1303 N N . TRP A 1 163 ? 17.609 -3.246 -18.197 1.00 79.06 163 TRP A N 1
ATOM 1304 C CA . TRP A 1 163 ? 18.828 -2.516 -17.854 1.00 79.06 163 TRP A CA 1
ATOM 1305 C C . TRP A 1 163 ? 18.730 -1.016 -18.156 1.00 79.06 163 TRP A C 1
ATOM 1307 O O . TRP A 1 163 ? 19.096 -0.182 -17.319 1.00 79.06 163 TRP A O 1
ATOM 1317 N N . VAL A 1 164 ? 18.204 -0.648 -19.326 1.00 77.62 164 VAL A N 1
ATOM 1318 C CA . VAL A 1 164 ? 17.980 0.758 -19.693 1.00 77.62 164 VAL A CA 1
ATOM 1319 C C . VAL A 1 164 ? 16.958 1.416 -18.751 1.00 77.62 164 VAL A C 1
ATOM 1321 O O . VAL A 1 164 ? 17.140 2.575 -18.364 1.00 77.62 164 VAL A O 1
ATOM 1324 N N . ASN A 1 165 ? 15.936 0.675 -18.312 1.00 69.81 165 ASN A N 1
ATOM 1325 C CA . ASN A 1 165 ? 14.857 1.186 -17.461 1.00 69.81 165 ASN A CA 1
ATOM 1326 C C . ASN A 1 165 ? 15.173 1.228 -15.960 1.00 69.81 165 ASN A C 1
ATOM 1328 O O . ASN A 1 165 ? 14.577 2.038 -15.247 1.00 69.81 165 ASN A O 1
ATOM 1332 N N . ASP A 1 166 ? 16.137 0.447 -15.473 1.00 66.19 166 ASP A N 1
ATOM 1333 C CA . ASP A 1 166 ? 16.591 0.482 -14.075 1.00 66.19 166 ASP A CA 1
ATOM 1334 C C . ASP A 1 166 ? 17.184 1.862 -13.669 1.00 66.19 166 ASP A C 1
ATOM 1336 O O . ASP A 1 166 ? 17.204 2.246 -12.495 1.00 66.19 166 ASP A O 1
ATOM 1340 N N . GLY A 1 167 ? 17.581 2.693 -14.642 1.00 57.38 167 GLY A N 1
ATOM 1341 C CA . GLY A 1 167 ? 18.096 4.042 -14.413 1.00 57.38 167 GLY A CA 1
ATOM 1342 C C . GLY A 1 167 ? 17.010 5.015 -13.936 1.00 57.38 167 GLY A C 1
ATOM 1343 O O . GLY A 1 167 ? 16.316 5.628 -14.746 1.00 57.38 167 GLY A O 1
ATOM 1344 N N . ARG A 1 168 ? 16.900 5.230 -12.614 1.00 51.00 168 ARG A N 1
ATOM 1345 C CA . ARG A 1 168 ? 15.921 6.167 -12.005 1.00 51.00 168 ARG A CA 1
ATOM 1346 C C . ARG A 1 168 ? 16.127 7.648 -12.378 1.00 51.00 168 ARG A C 1
ATOM 1348 O O . ARG A 1 168 ? 15.224 8.450 -12.156 1.00 51.00 168 ARG A O 1
ATOM 1355 N N . LYS A 1 169 ? 17.289 8.030 -12.929 1.00 60.25 169 LYS A N 1
ATOM 1356 C CA . LYS A 1 169 ? 17.603 9.392 -13.409 1.00 60.25 169 LYS A CA 1
ATOM 1357 C C . LYS A 1 169 ? 17.666 9.429 -14.940 1.00 60.25 169 LYS A C 1
ATOM 1359 O O . LYS A 1 169 ? 18.261 8.545 -15.553 1.00 60.25 169 LYS A O 1
ATOM 1364 N N . VAL A 1 170 ? 17.126 10.492 -15.547 1.00 56.62 170 VAL A N 1
ATOM 1365 C CA . VAL A 1 170 ? 17.086 10.693 -17.014 1.00 56.62 170 VAL A CA 1
ATOM 1366 C C . VAL A 1 170 ? 18.487 10.665 -17.642 1.00 56.62 170 VAL A C 1
ATOM 1368 O O . VAL A 1 170 ? 18.672 10.104 -18.717 1.00 56.62 170 VAL A O 1
ATOM 1371 N N . GLU A 1 171 ? 19.493 11.213 -16.961 1.00 61.44 171 GLU A N 1
ATOM 1372 C CA . GLU A 1 171 ? 20.884 11.215 -17.438 1.00 61.44 171 GLU A CA 1
ATOM 1373 C C . GLU A 1 171 ? 21.500 9.808 -17.460 1.00 61.44 171 GLU A C 1
ATOM 1375 O O . GLU A 1 171 ? 22.133 9.423 -18.442 1.00 61.44 171 GLU A O 1
ATOM 1380 N N . THR A 1 172 ? 21.239 8.994 -16.431 1.00 67.75 172 THR A N 1
ATOM 1381 C CA . THR A 1 172 ? 21.683 7.592 -16.374 1.00 67.75 172 THR A CA 1
ATOM 1382 C C . THR A 1 172 ? 21.035 6.761 -17.479 1.00 67.75 172 THR A C 1
ATOM 1384 O O . THR A 1 172 ? 21.697 5.920 -18.082 1.00 67.75 172 THR A O 1
ATOM 1387 N N . ARG A 1 173 ? 19.764 7.032 -17.802 1.00 70.62 173 ARG A N 1
ATOM 1388 C CA . ARG A 1 173 ? 19.069 6.378 -18.917 1.00 70.62 173 ARG A CA 1
ATOM 1389 C C . ARG A 1 173 ? 19.727 6.693 -20.261 1.00 70.62 173 ARG A C 1
ATOM 1391 O O . ARG A 1 173 ? 19.981 5.773 -21.026 1.00 70.62 173 ARG A O 1
ATOM 1398 N N . LYS A 1 174 ? 20.066 7.959 -20.532 1.00 74.38 174 LYS A N 1
ATOM 1399 C CA . LYS A 1 174 ? 20.742 8.356 -21.784 1.00 74.38 174 LYS A CA 1
ATOM 1400 C C . LYS A 1 174 ? 22.097 7.671 -21.959 1.00 74.38 174 LYS A C 1
ATOM 1402 O O . LYS A 1 174 ? 22.394 7.195 -23.050 1.00 74.38 174 LYS A O 1
ATOM 1407 N N . HIS A 1 175 ? 22.886 7.580 -20.888 1.00 79.81 175 HIS A N 1
ATOM 1408 C CA . HIS A 1 175 ? 24.170 6.880 -20.930 1.00 79.81 175 HIS A CA 1
ATOM 1409 C C . HIS A 1 175 ? 23.994 5.378 -21.201 1.00 79.81 175 HIS A C 1
ATOM 1411 O O . HIS A 1 175 ? 24.679 4.817 -22.051 1.00 79.81 175 HIS A O 1
ATOM 1417 N N . ARG A 1 176 ? 23.013 4.736 -20.549 1.00 82.56 176 ARG A N 1
ATOM 1418 C CA . ARG A 1 176 ? 22.692 3.321 -20.789 1.00 82.56 176 ARG A CA 1
ATOM 1419 C C . ARG A 1 176 ? 22.151 3.066 -22.196 1.00 82.56 176 ARG A C 1
ATOM 1421 O O . ARG A 1 176 ? 22.490 2.044 -22.770 1.00 82.56 176 ARG A O 1
ATOM 1428 N N . ILE A 1 177 ? 21.378 3.986 -22.781 1.00 82.94 177 ILE A N 1
ATOM 1429 C CA . ILE A 1 177 ? 20.930 3.888 -24.183 1.00 82.94 177 ILE A CA 1
ATOM 1430 C C . ILE A 1 177 ? 22.124 3.955 -25.142 1.00 82.94 177 ILE A C 1
ATOM 1432 O O . ILE A 1 177 ? 22.202 3.145 -26.061 1.00 82.94 177 ILE A O 1
ATOM 1436 N N . ALA A 1 178 ? 23.063 4.882 -24.924 1.00 84.50 178 ALA A N 1
ATOM 1437 C CA . ALA A 1 178 ? 24.267 4.985 -25.750 1.00 84.50 178 ALA A CA 1
ATOM 1438 C C . ALA A 1 178 ? 25.113 3.703 -25.671 1.00 84.50 178 ALA A C 1
ATOM 1440 O O . ALA A 1 178 ? 25.484 3.145 -26.697 1.00 84.50 178 ALA A O 1
ATOM 1441 N N . LYS A 1 179 ? 25.317 3.179 -24.461 1.00 84.12 179 LYS A N 1
ATOM 1442 C CA . LYS A 1 179 ? 26.077 1.944 -24.240 1.00 84.12 179 LYS A CA 1
ATOM 1443 C C . LYS A 1 179 ? 25.344 0.698 -24.754 1.00 84.12 179 LYS A C 1
ATOM 1445 O O . LYS A 1 179 ? 25.968 -0.207 -25.293 1.00 84.12 179 LYS A O 1
ATOM 1450 N N . ALA A 1 180 ? 24.014 0.651 -24.646 1.00 86.25 180 ALA A N 1
ATOM 1451 C CA . ALA A 1 180 ? 23.203 -0.403 -25.254 1.00 86.25 180 ALA A CA 1
ATOM 1452 C C . ALA A 1 180 ? 23.350 -0.402 -26.778 1.00 86.25 180 ALA A C 1
ATOM 1454 O O . ALA A 1 180 ? 23.529 -1.465 -27.358 1.00 86.25 180 ALA A O 1
ATOM 1455 N N . LEU A 1 181 ? 23.330 0.774 -27.417 1.00 86.62 181 LEU A N 1
ATOM 1456 C CA . LEU A 1 181 ? 23.558 0.894 -28.857 1.00 86.62 181 LEU A CA 1
ATOM 1457 C C . LEU A 1 181 ? 24.922 0.319 -29.261 1.00 86.62 181 LEU A C 1
ATOM 1459 O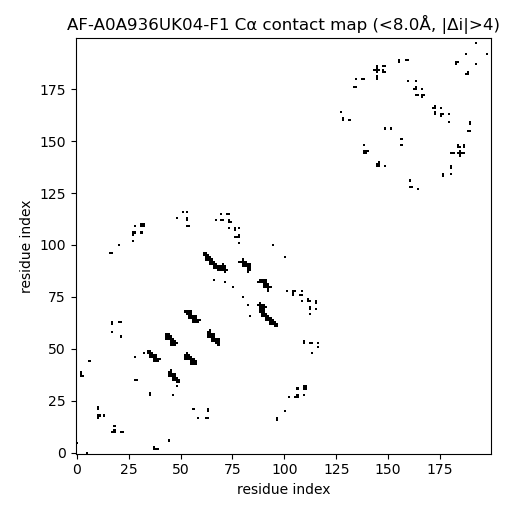 O . LEU A 1 181 ? 24.980 -0.422 -30.236 1.00 86.62 181 LEU A O 1
ATOM 1463 N N . GLU A 1 182 ? 25.991 0.616 -28.517 1.00 86.00 182 GLU A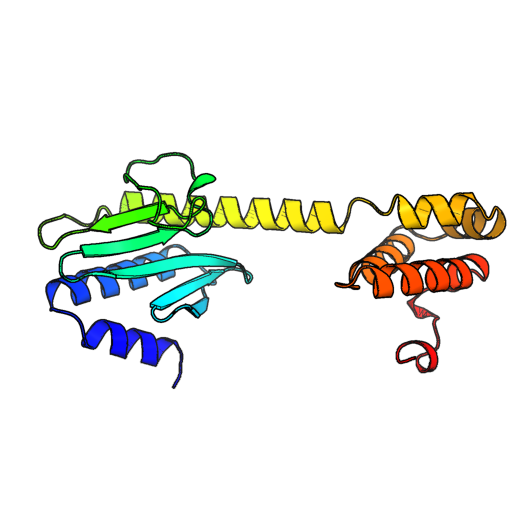 N 1
ATOM 1464 C CA . GLU A 1 182 ? 27.331 0.069 -28.783 1.00 86.00 182 GLU A CA 1
ATOM 1465 C C . GLU A 1 182 ? 27.359 -1.462 -28.668 1.00 86.00 182 GLU A C 1
ATOM 1467 O O . GLU A 1 182 ? 27.788 -2.140 -29.598 1.00 86.00 182 GLU A O 1
ATOM 1472 N N . LEU A 1 183 ? 26.814 -2.021 -27.584 1.00 85.00 183 LEU A N 1
ATOM 1473 C CA . LEU A 1 183 ? 26.797 -3.474 -27.370 1.00 85.00 183 LEU A CA 1
ATOM 1474 C C . LEU A 1 183 ? 25.942 -4.213 -28.408 1.00 85.00 183 LEU A C 1
ATOM 1476 O O . LEU A 1 183 ? 26.363 -5.230 -28.956 1.00 85.00 183 LEU A O 1
ATOM 1480 N N . ILE A 1 184 ? 24.754 -3.685 -28.716 1.00 87.25 184 ILE A N 1
ATOM 1481 C CA . ILE A 1 184 ? 23.851 -4.262 -29.720 1.00 87.25 184 ILE A CA 1
ATOM 1482 C C . ILE A 1 184 ? 24.495 -4.180 -31.111 1.00 87.25 184 ILE A C 1
ATOM 1484 O O . ILE A 1 184 ? 24.399 -5.118 -31.900 1.00 87.25 184 ILE A O 1
ATOM 1488 N N . ARG A 1 185 ? 25.209 -3.091 -31.411 1.00 86.44 185 ARG A N 1
ATOM 1489 C CA . ARG A 1 185 ? 25.973 -2.934 -32.654 1.00 86.44 185 ARG A CA 1
ATOM 1490 C C . ARG A 1 185 ? 27.091 -3.971 -32.789 1.00 86.44 185 ARG A C 1
ATOM 1492 O O . ARG A 1 185 ? 27.334 -4.435 -33.898 1.00 86.44 185 ARG A O 1
ATOM 1499 N N . GLU A 1 186 ? 27.731 -4.356 -31.690 1.00 83.56 186 GLU A N 1
ATOM 1500 C CA . GLU A 1 186 ? 28.752 -5.413 -31.661 1.00 83.56 186 GLU A CA 1
ATOM 1501 C C . GLU A 1 186 ? 28.165 -6.834 -31.590 1.00 83.56 186 GLU A C 1
ATOM 1503 O O . GLU A 1 186 ? 28.904 -7.807 -31.710 1.00 83.56 186 GLU A O 1
ATOM 1508 N N . GLY A 1 187 ? 26.843 -6.972 -31.436 1.00 83.12 187 GLY A N 1
ATOM 1509 C CA . GLY A 1 187 ? 26.172 -8.272 -31.338 1.00 83.12 187 GLY A CA 1
ATOM 1510 C C . GLY A 1 187 ? 26.403 -8.983 -30.000 1.00 83.12 187 GLY A C 1
ATOM 1511 O O . GLY A 1 187 ? 26.128 -10.173 -29.888 1.00 83.12 187 GLY A O 1
ATOM 1512 N N . ILE A 1 188 ? 26.898 -8.260 -28.994 1.00 81.56 188 ILE A N 1
ATOM 1513 C CA . ILE A 1 188 ? 27.183 -8.776 -27.654 1.00 81.56 188 ILE A CA 1
ATOM 1514 C C . ILE A 1 188 ? 25.878 -8.811 -26.864 1.00 81.56 188 ILE A C 1
ATOM 1516 O O . ILE A 1 188 ? 25.107 -7.857 -26.924 1.00 81.56 188 ILE A O 1
ATOM 1520 N N . THR A 1 189 ? 25.627 -9.881 -26.110 1.00 78.94 189 THR A N 1
ATOM 1521 C CA . THR A 1 189 ? 24.497 -9.955 -25.170 1.00 78.94 189 THR A CA 1
ATOM 1522 C C . THR A 1 189 ? 24.858 -9.368 -23.797 1.00 78.94 189 THR A C 1
ATOM 1524 O O . THR A 1 189 ? 26.028 -9.222 -23.438 1.00 78.94 189 THR A O 1
ATOM 1527 N N . ARG A 1 190 ? 23.859 -9.044 -22.963 1.00 73.38 190 ARG A N 1
ATOM 1528 C CA . ARG A 1 190 ? 24.104 -8.550 -21.591 1.00 73.38 190 ARG A CA 1
ATOM 1529 C C . ARG A 1 190 ? 24.829 -9.577 -20.710 1.00 73.38 190 ARG A C 1
ATOM 1531 O O . ARG A 1 190 ? 25.583 -9.181 -19.820 1.00 73.38 190 ARG A O 1
ATOM 1538 N N . GLU A 1 191 ? 24.625 -10.870 -20.952 1.00 65.50 191 GLU A N 1
ATOM 1539 C CA . GLU A 1 191 ? 25.305 -11.950 -20.226 1.00 65.50 191 GLU A CA 1
ATOM 1540 C C . GLU A 1 191 ? 26.796 -12.034 -20.577 1.00 65.50 191 GLU A C 1
ATOM 1542 O O . GLU A 1 191 ? 27.631 -12.249 -19.693 1.00 65.50 191 GLU A O 1
ATOM 1547 N N . GLU A 1 192 ? 27.132 -11.778 -21.843 1.00 66.56 192 GLU A N 1
ATOM 1548 C CA . GLU A 1 192 ? 28.499 -11.791 -22.375 1.00 66.56 192 GLU A CA 1
ATOM 1549 C C . GLU A 1 192 ? 29.289 -10.507 -22.067 1.00 66.56 192 GLU A C 1
ATOM 1551 O O . GLU A 1 192 ? 30.503 -10.460 -22.276 1.00 66.56 192 GLU A O 1
ATOM 1556 N N . GLU A 1 193 ? 28.646 -9.474 -21.504 1.00 64.62 193 GLU A N 1
ATOM 1557 C CA . GLU A 1 193 ? 29.324 -8.242 -21.096 1.00 64.62 193 GLU A CA 1
ATOM 1558 C C . GLU A 1 193 ? 30.345 -8.526 -19.967 1.00 64.62 193 GLU A C 1
ATOM 1560 O O . GLU A 1 193 ? 29.962 -8.949 -18.859 1.00 64.62 193 GLU A O 1
ATOM 1565 N N . PRO A 1 194 ? 31.650 -8.247 -20.177 1.00 54.25 194 PRO A N 1
ATOM 1566 C CA . PRO A 1 194 ? 32.677 -8.507 -19.179 1.00 54.25 194 PRO A CA 1
ATOM 1567 C C . PRO A 1 194 ? 32.449 -7.655 -17.923 1.00 54.25 194 PRO A C 1
ATOM 1569 O O . PRO A 1 194 ? 32.263 -6.439 -17.991 1.00 54.25 194 PRO A O 1
ATOM 1572 N N . LYS A 1 195 ? 32.529 -8.290 -16.742 1.00 49.19 195 LYS A N 1
ATOM 1573 C CA . LYS A 1 195 ? 32.237 -7.682 -15.423 1.00 49.19 195 LYS A CA 1
ATOM 1574 C C . LYS A 1 195 ? 32.942 -6.340 -15.155 1.00 49.19 195 LYS A C 1
ATOM 1576 O O . LYS A 1 195 ? 32.423 -5.548 -14.385 1.00 49.19 195 LYS A O 1
ATOM 1581 N N . ARG A 1 196 ? 34.079 -6.053 -15.802 1.00 40.31 196 ARG A N 1
ATOM 1582 C CA . ARG A 1 196 ? 34.834 -4.792 -15.644 1.00 40.31 196 ARG A CA 1
ATOM 1583 C C . ARG A 1 196 ? 34.117 -3.545 -16.183 1.00 40.31 196 ARG A C 1
ATOM 1585 O O . ARG A 1 196 ? 34.499 -2.448 -15.801 1.00 40.31 196 ARG A O 1
ATOM 1592 N N . LEU A 1 197 ? 33.107 -3.697 -17.044 1.00 44.97 197 LEU A N 1
ATOM 1593 C CA . LEU A 1 197 ? 32.333 -2.587 -17.619 1.00 44.97 197 LEU A CA 1
ATOM 1594 C C . LEU A 1 197 ? 30.995 -2.337 -16.904 1.00 44.97 197 LEU A C 1
ATOM 1596 O O . LEU A 1 197 ? 30.314 -1.373 -17.247 1.00 44.97 197 LEU A O 1
ATOM 1600 N N . ARG A 1 198 ? 30.609 -3.172 -15.928 1.00 45.88 198 ARG A N 1
ATOM 1601 C CA . ARG A 1 198 ? 29.341 -3.024 -15.185 1.00 45.88 198 ARG A CA 1
ATOM 1602 C C . ARG A 1 198 ? 29.398 -1.943 -14.099 1.00 45.88 198 ARG A C 1
ATOM 1604 O O . ARG A 1 198 ? 28.350 -1.418 -13.739 1.00 45.88 198 ARG A O 1
ATOM 1611 N N . ASP A 1 199 ? 30.602 -1.602 -13.635 1.00 39.88 199 ASP A N 1
ATOM 1612 C CA . ASP A 1 199 ? 30.861 -0.693 -12.506 1.00 39.88 199 ASP A CA 1
ATOM 1613 C C . ASP A 1 199 ? 31.575 0.623 -12.904 1.00 39.88 199 ASP A C 1
ATOM 1615 O O . ASP A 1 199 ? 32.071 1.339 -12.034 1.00 39.88 199 ASP A O 1
ATOM 1619 N N . ALA A 1 200 ? 31.640 0.945 -14.203 1.00 38.09 200 ALA A N 1
ATOM 1620 C CA . ALA A 1 200 ? 32.149 2.217 -14.739 1.00 38.09 200 ALA A CA 1
ATOM 1621 C C . ALA A 1 200 ? 31.024 2.989 -15.437 1.00 38.09 200 ALA A C 1
ATOM 1623 O O . ALA A 1 200 ? 30.901 4.204 -15.164 1.00 38.09 200 ALA A O 1
#

pLDDT: mean 79.82, std 13.56, range [38.09, 94.0]